Protein AF-A0A7V4KFR7-F1 (afdb_monomer_lite)

Foldseek 3Di:
DVVVVVVVVVVVVVVVVCVVCVVVLVVVQVVQAFPVQVVDPPRDSDHPSPPPDDDFDKDKDADDDDDPDDDDPVVVVVVVVDDDHGIDTDGPGTDDDDDDDDDPPPPDPDDDADDVVVVVVVVVVDDDDPVDDPPDPGPVVVVVSVCCQQPNPPDHCQQQQCVLVVVLVVLVVLLVVLVVCLVPVLVVWPDPVVSVVVNVLSVVSNVLSVVLNVVSVVSSDDDDRGDDPVRVVVNVVSVVVDDQQDPDDTPCRVVSRVD

Secondary structure (DSSP, 8-state):
-HHHHHHHHHHHHHHHHHHHHHHHHHHHHHHTS-HHHHT-SSPPS--GGG-S-----EEEEE-----SSS--HHHHHHHHT----SEEEEE-SS---SS-------S--PPPPPPHHHHHHHHHHS---TTS----SSHHHHHHHHHIIIIISSS-TTBHHHHHHHHHHHHHHHHHHHHHHHHHTGGG---HHHHHHHHHHHHHHHHHHHHHHHHHHGGG-SSSSB--HHHHHHHHHHHHT------S--TTHHHHHT-

Structure (mmCIF, N/CA/C/O backbone):
data_AF-A0A7V4KFR7-F1
#
_entry.id   AF-A0A7V4KFR7-F1
#
loop_
_atom_site.group_PDB
_atom_site.id
_atom_site.type_symbol
_atom_site.label_atom_id
_atom_site.label_alt_id
_atom_site.label_comp_id
_atom_site.label_asym_id
_atom_site.label_entity_id
_atom_site.label_seq_id
_atom_site.pdbx_PDB_ins_code
_atom_site.Cartn_x
_atom_site.Cartn_y
_atom_site.Cartn_z
_atom_site.occupancy
_atom_site.B_iso_or_equiv
_atom_site.auth_seq_id
_atom_site.auth_comp_id
_atom_site.auth_asym_id
_atom_site.auth_atom_id
_atom_site.pdbx_PDB_model_num
ATOM 1 N N . MET A 1 1 ? 36.125 -9.388 -90.830 1.00 61.41 1 MET A N 1
ATOM 2 C CA . MET A 1 1 ? 37.297 -9.411 -89.914 1.00 61.41 1 MET A CA 1
ATOM 3 C C . MET A 1 1 ? 37.530 -8.089 -89.175 1.00 61.41 1 MET A C 1
ATOM 5 O O . MET A 1 1 ? 37.744 -8.134 -87.973 1.00 61.41 1 MET A O 1
ATOM 9 N N . ARG A 1 2 ? 37.484 -6.916 -89.836 1.00 72.31 2 ARG A N 1
ATOM 10 C CA . ARG A 1 2 ? 37.726 -5.609 -89.182 1.00 72.31 2 ARG A CA 1
ATOM 11 C C . ARG A 1 2 ? 36.704 -5.256 -88.092 1.00 72.31 2 ARG A C 1
ATOM 13 O O . ARG A 1 2 ? 37.095 -4.834 -87.013 1.00 72.31 2 ARG A O 1
ATOM 20 N N . GLU A 1 3 ? 35.420 -5.482 -88.356 1.00 80.44 3 GLU A N 1
ATOM 21 C CA . GLU A 1 3 ? 34.347 -5.121 -87.416 1.00 80.44 3 GLU A CA 1
ATOM 22 C C . GLU A 1 3 ? 34.302 -6.046 -86.181 1.00 80.44 3 GLU A C 1
ATOM 24 O O . GLU A 1 3 ? 34.077 -5.575 -85.072 1.00 80.44 3 GLU A O 1
ATOM 29 N N . LEU A 1 4 ? 34.663 -7.329 -86.328 1.00 86.06 4 LEU A N 1
ATOM 30 C CA . LEU A 1 4 ? 34.804 -8.262 -85.199 1.00 86.06 4 LEU A CA 1
ATOM 31 C C . LEU A 1 4 ? 35.964 -7.871 -84.267 1.00 86.06 4 LEU A C 1
ATOM 33 O O . LEU A 1 4 ? 35.822 -7.915 -83.050 1.00 86.06 4 LEU A O 1
ATOM 37 N N . LYS A 1 5 ? 37.099 -7.429 -84.830 1.00 84.69 5 LYS A N 1
ATOM 38 C CA . LYS A 1 5 ? 38.240 -6.932 -84.041 1.00 84.69 5 LYS A CA 1
ATOM 39 C C . LYS A 1 5 ? 37.872 -5.684 -83.241 1.00 84.69 5 LYS A C 1
ATOM 41 O O . LYS A 1 5 ? 38.227 -5.595 -82.073 1.00 84.69 5 LYS A O 1
ATOM 46 N N . LYS A 1 6 ? 37.131 -4.749 -83.843 1.00 87.81 6 LYS A N 1
ATOM 47 C CA . LYS A 1 6 ? 36.634 -3.562 -83.133 1.00 87.81 6 LYS A CA 1
ATOM 48 C C . LYS A 1 6 ? 35.702 -3.937 -81.987 1.00 87.81 6 LYS A C 1
ATOM 50 O O . LYS A 1 6 ? 35.867 -3.399 -80.904 1.00 87.81 6 LYS A O 1
ATOM 55 N N . LEU A 1 7 ? 34.775 -4.876 -82.197 1.00 92.19 7 LEU A N 1
ATOM 56 C CA . LEU A 1 7 ? 33.863 -5.342 -81.147 1.00 92.19 7 LEU A CA 1
ATOM 57 C C . LEU A 1 7 ? 34.637 -5.905 -79.949 1.00 92.19 7 LEU A C 1
ATOM 59 O O . LEU A 1 7 ? 34.382 -5.503 -78.819 1.00 92.19 7 LEU A O 1
ATOM 63 N N . VAL A 1 8 ? 35.630 -6.764 -80.198 1.00 92.19 8 VAL A N 1
ATOM 64 C CA . VAL A 1 8 ? 36.489 -7.317 -79.138 1.00 92.19 8 VAL A CA 1
ATOM 65 C C . VAL A 1 8 ? 37.262 -6.214 -78.408 1.00 92.19 8 VAL A C 1
ATOM 67 O O . VAL A 1 8 ? 37.318 -6.226 -77.181 1.00 92.19 8 VAL A O 1
ATOM 70 N N . ILE A 1 9 ? 37.808 -5.234 -79.138 1.00 93.50 9 ILE A N 1
ATOM 71 C CA . ILE A 1 9 ? 38.508 -4.085 -78.543 1.00 93.50 9 ILE A CA 1
ATOM 72 C C . ILE A 1 9 ? 37.558 -3.264 -77.664 1.00 93.50 9 ILE A C 1
ATOM 74 O O . ILE A 1 9 ? 37.911 -2.955 -76.531 1.00 93.50 9 ILE A O 1
ATOM 78 N N . TYR A 1 10 ? 36.350 -2.948 -78.138 1.00 94.31 10 TYR A N 1
ATOM 79 C CA . TYR A 1 10 ? 35.362 -2.208 -77.351 1.00 94.31 10 TYR A CA 1
ATOM 80 C C . TYR A 1 10 ? 34.905 -2.985 -76.115 1.00 94.31 10 TYR A C 1
ATOM 82 O O . TYR A 1 10 ? 34.775 -2.387 -75.053 1.00 94.31 10 TYR A O 1
ATOM 90 N N . LEU A 1 11 ? 34.721 -4.304 -76.209 1.00 95.19 11 LEU A N 1
ATOM 91 C CA . LEU A 1 11 ? 34.364 -5.139 -75.060 1.00 95.19 11 LEU A CA 1
ATOM 92 C C . LEU A 1 11 ? 35.468 -5.124 -73.992 1.00 95.19 11 LEU A C 1
ATOM 94 O O . LEU A 1 11 ? 35.184 -4.940 -72.811 1.00 95.19 11 LEU A O 1
ATOM 98 N N . LEU A 1 12 ? 36.731 -5.248 -74.412 1.00 94.50 12 LEU A N 1
ATOM 99 C CA . LEU A 1 12 ? 37.889 -5.169 -73.518 1.00 94.50 12 LEU A CA 1
ATOM 100 C C . LEU A 1 12 ? 37.996 -3.775 -72.884 1.00 94.50 12 LEU A C 1
ATOM 102 O O . LEU A 1 12 ? 38.248 -3.659 -71.688 1.00 94.50 12 LEU A O 1
ATOM 106 N N . LEU A 1 13 ? 37.719 -2.721 -73.656 1.00 94.81 13 LEU A N 1
ATOM 107 C CA . LEU A 1 13 ? 37.710 -1.340 -73.174 1.00 94.81 13 LEU A CA 1
ATOM 108 C C . LEU A 1 13 ? 36.601 -1.094 -72.138 1.00 94.81 13 LEU A C 1
ATOM 110 O O . LEU A 1 13 ? 36.849 -0.449 -71.123 1.00 94.81 13 LEU A O 1
ATOM 114 N N . VAL A 1 14 ? 35.401 -1.643 -72.355 1.00 95.69 14 VAL A N 1
ATOM 115 C CA . VAL A 1 14 ? 34.284 -1.574 -71.398 1.00 95.69 14 VAL A CA 1
ATOM 116 C C . VAL A 1 14 ? 34.630 -2.321 -70.115 1.00 95.69 14 VAL A C 1
ATOM 118 O O . VAL A 1 14 ? 34.456 -1.770 -69.034 1.00 95.69 14 VAL A O 1
ATOM 121 N N . ILE A 1 15 ? 35.179 -3.536 -70.208 1.00 96.19 15 ILE A N 1
ATOM 122 C CA . ILE A 1 15 ? 35.601 -4.306 -69.028 1.00 96.19 15 ILE A CA 1
ATOM 123 C C . ILE A 1 15 ? 36.693 -3.552 -68.262 1.00 96.19 15 ILE A C 1
ATOM 125 O O . ILE A 1 15 ? 36.582 -3.387 -67.050 1.00 96.19 15 ILE A O 1
ATOM 129 N N . GLY A 1 16 ? 37.711 -3.039 -68.959 1.00 95.31 16 GLY A N 1
ATOM 130 C CA . GLY A 1 16 ? 38.774 -2.239 -68.350 1.00 95.31 16 GLY A CA 1
ATOM 131 C C . GLY A 1 16 ? 38.234 -0.987 -67.659 1.00 95.31 16 GLY A C 1
ATOM 132 O O . GLY A 1 16 ? 38.627 -0.684 -66.535 1.00 95.31 16 GLY A O 1
ATOM 133 N N . SER A 1 17 ? 37.270 -0.307 -68.281 1.00 95.38 17 SER A N 1
ATOM 134 C CA . SER A 1 17 ? 36.593 0.851 -67.694 1.00 95.38 17 SER A CA 1
ATOM 135 C C . SER A 1 17 ? 35.790 0.482 -66.444 1.00 95.38 17 SER A C 1
ATOM 137 O O . SER A 1 17 ? 35.928 1.149 -65.421 1.00 95.38 17 SER A O 1
ATOM 139 N N . VAL A 1 18 ? 35.016 -0.609 -66.473 1.00 95.06 18 VAL A N 1
ATOM 140 C CA . VAL A 1 18 ? 34.259 -1.097 -65.306 1.00 95.06 18 VAL A CA 1
ATOM 141 C C . VAL A 1 18 ? 35.201 -1.449 -64.155 1.00 95.06 18 VAL A C 1
ATOM 143 O O . VAL A 1 18 ? 34.949 -1.049 -63.021 1.00 95.06 18 VAL A O 1
ATOM 146 N N . VAL A 1 19 ? 36.312 -2.134 -64.437 1.00 95.12 19 VAL A N 1
ATOM 147 C CA . VAL A 1 19 ? 37.327 -2.482 -63.430 1.00 95.12 19 VAL A CA 1
ATOM 148 C C . VAL A 1 19 ? 37.977 -1.230 -62.838 1.00 95.12 19 VAL A C 1
ATOM 150 O O . VAL A 1 19 ? 38.206 -1.186 -61.633 1.00 95.12 19 VAL A O 1
ATOM 153 N N . MET A 1 20 ? 38.224 -0.193 -63.644 1.00 94.88 20 MET A N 1
ATOM 154 C CA . MET A 1 20 ? 38.763 1.077 -63.148 1.00 94.88 20 MET A CA 1
ATOM 155 C C . MET A 1 20 ? 37.750 1.898 -62.340 1.00 94.88 20 MET A C 1
ATOM 157 O O . MET A 1 20 ? 38.149 2.584 -61.403 1.00 94.88 20 MET A O 1
ATOM 161 N N . ILE A 1 21 ? 36.453 1.832 -62.663 1.00 96.00 21 ILE A N 1
ATOM 162 C CA . ILE A 1 21 ? 35.391 2.566 -61.949 1.00 96.00 21 ILE A CA 1
ATOM 163 C C . ILE A 1 21 ? 34.968 1.846 -60.661 1.00 96.00 21 ILE A C 1
ATOM 165 O O . ILE A 1 21 ? 34.570 2.500 -59.696 1.00 96.00 21 ILE A O 1
ATOM 169 N N . ALA A 1 22 ? 35.070 0.515 -60.612 1.00 91.88 22 ALA A N 1
ATOM 170 C CA . ALA A 1 22 ? 34.607 -0.289 -59.482 1.00 91.88 22 ALA A CA 1
ATOM 171 C C . ALA A 1 22 ? 35.158 0.165 -58.109 1.00 91.88 22 ALA A C 1
ATOM 173 O O . ALA A 1 22 ? 34.355 0.264 -57.181 1.00 91.88 22 ALA A O 1
ATOM 174 N N . PRO A 1 23 ? 36.450 0.525 -57.942 1.00 91.81 23 PRO A N 1
ATOM 175 C CA . PRO A 1 23 ? 36.964 1.075 -56.685 1.00 91.81 23 PRO A CA 1
ATOM 176 C C . PRO A 1 23 ? 36.291 2.389 -56.268 1.00 91.81 23 PRO A C 1
ATOM 178 O O . PRO A 1 23 ? 35.989 2.575 -55.092 1.00 91.81 23 PRO A O 1
ATOM 181 N N . PHE A 1 24 ? 35.994 3.283 -57.216 1.00 94.06 24 PHE A N 1
ATOM 182 C CA . PHE A 1 24 ? 35.307 4.546 -56.925 1.00 94.06 24 PHE A CA 1
ATOM 183 C C . PHE A 1 24 ? 33.847 4.314 -56.540 1.00 94.06 24 PHE A C 1
ATOM 185 O O . PHE A 1 24 ? 33.369 4.876 -55.556 1.00 94.06 24 PHE A O 1
ATOM 192 N N . ALA A 1 25 ? 33.151 3.437 -57.270 1.00 91.12 25 ALA A N 1
ATOM 193 C CA . ALA A 1 25 ? 31.792 3.031 -56.924 1.00 91.12 25 ALA A CA 1
ATOM 194 C C . ALA A 1 25 ? 31.746 2.383 -55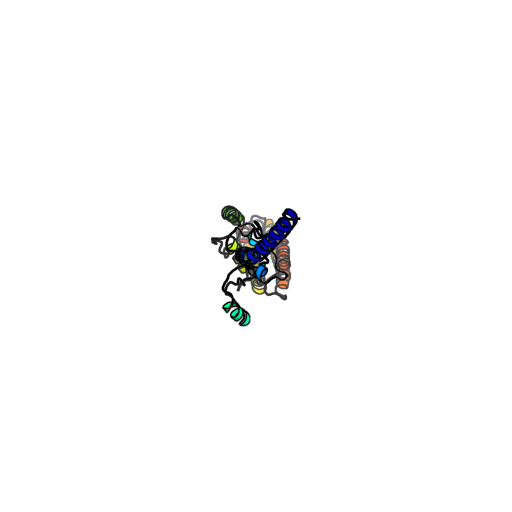.530 1.00 91.12 25 ALA A C 1
ATOM 196 O O . ALA A 1 25 ? 30.847 2.668 -54.740 1.00 91.12 25 ALA A O 1
ATOM 197 N N . TRP A 1 26 ? 32.755 1.574 -55.194 1.00 90.38 26 TRP A N 1
ATOM 198 C CA . TRP A 1 26 ? 32.905 0.995 -53.865 1.00 90.38 26 TRP A CA 1
ATOM 199 C C . TRP A 1 26 ? 33.088 2.068 -52.790 1.00 90.38 26 TRP A C 1
ATOM 201 O O . TRP A 1 26 ? 32.378 2.026 -51.790 1.00 90.38 26 TRP A O 1
ATOM 211 N N . MET A 1 27 ? 33.959 3.063 -53.007 1.00 91.56 27 MET A N 1
ATOM 212 C CA . MET A 1 27 ? 34.168 4.165 -52.057 1.00 91.56 27 MET A CA 1
ATOM 213 C C . MET A 1 27 ? 32.873 4.928 -51.763 1.00 91.56 27 MET A C 1
ATOM 215 O O . MET A 1 27 ? 32.546 5.150 -50.595 1.00 91.56 27 MET A O 1
ATOM 219 N N . VAL A 1 28 ? 32.104 5.261 -52.806 1.00 90.75 28 VAL A N 1
ATOM 220 C CA . VAL A 1 28 ? 30.804 5.935 -52.661 1.00 90.75 28 VAL A CA 1
ATOM 221 C C . VAL A 1 28 ? 29.828 5.073 -51.867 1.00 90.75 28 VAL A C 1
ATOM 223 O O . VAL A 1 28 ? 29.169 5.568 -50.965 1.00 90.75 28 VAL A O 1
ATOM 226 N N . VAL A 1 29 ? 29.748 3.772 -52.146 1.00 88.88 29 VAL A N 1
ATOM 227 C CA . VAL A 1 29 ? 28.855 2.877 -51.398 1.00 88.88 29 VAL A CA 1
ATOM 228 C C . VAL A 1 29 ? 29.314 2.716 -49.943 1.00 88.88 29 VAL A C 1
ATOM 230 O O . VAL A 1 29 ? 28.481 2.680 -49.041 1.00 88.88 29 VAL A O 1
ATOM 233 N N . THR A 1 30 ? 30.624 2.653 -49.680 1.00 88.81 30 THR A N 1
ATOM 234 C CA . THR A 1 30 ? 31.166 2.496 -48.321 1.00 88.81 30 THR A CA 1
ATOM 235 C C . THR A 1 30 ? 31.007 3.723 -47.436 1.00 88.81 30 THR A C 1
ATOM 237 O O . THR A 1 30 ? 30.890 3.549 -46.228 1.00 88.81 30 THR A O 1
ATOM 240 N N . SER A 1 31 ? 30.944 4.938 -47.989 1.00 89.25 31 SER A N 1
ATOM 241 C CA . SER A 1 31 ? 30.734 6.147 -47.177 1.00 89.25 31 SER A CA 1
ATOM 242 C C . SER A 1 31 ? 29.342 6.203 -46.540 1.00 89.25 31 SER A C 1
ATOM 244 O O . SER A 1 31 ? 29.164 6.854 -45.514 1.00 89.25 31 SER A O 1
ATOM 246 N N . PHE A 1 32 ? 28.369 5.487 -47.115 1.00 87.56 32 PHE A N 1
ATOM 247 C CA . PHE A 1 32 ? 27.016 5.346 -46.575 1.00 87.56 32 PHE A CA 1
ATOM 248 C C . PHE A 1 32 ? 26.811 4.056 -45.768 1.00 87.56 32 PHE A C 1
ATOM 250 O O . PHE A 1 32 ? 25.694 3.798 -45.315 1.00 87.56 32 PHE A O 1
ATOM 257 N N . LYS A 1 33 ? 27.830 3.206 -45.604 1.00 88.56 33 LYS A N 1
ATOM 258 C CA . LYS A 1 33 ? 27.713 1.983 -44.796 1.00 88.56 33 LYS A CA 1
ATOM 259 C C . LYS A 1 33 ? 27.825 2.285 -43.313 1.00 88.56 33 LYS A C 1
ATOM 261 O O . LYS A 1 33 ? 28.562 3.176 -42.897 1.00 88.56 33 LYS A O 1
ATOM 266 N N . LEU A 1 34 ? 27.121 1.492 -42.516 1.00 87.31 34 LEU A N 1
ATOM 267 C CA . LEU A 1 34 ? 27.255 1.546 -41.064 1.00 87.31 34 LEU A CA 1
ATOM 268 C C . LEU A 1 34 ? 28.577 0.891 -40.616 1.00 87.31 34 LEU A C 1
ATOM 270 O O . LEU A 1 34 ? 29.097 0.026 -41.330 1.00 87.31 34 LEU A O 1
ATOM 274 N N . PRO A 1 35 ? 29.127 1.246 -39.438 1.00 86.62 35 PRO A N 1
ATOM 275 C CA . PRO A 1 35 ? 30.379 0.669 -38.944 1.00 86.62 35 PRO A CA 1
ATOM 276 C C . PRO A 1 35 ? 30.383 -0.867 -38.917 1.00 86.62 35 PRO A C 1
ATOM 278 O O . PRO A 1 35 ? 31.364 -1.484 -39.339 1.00 86.62 35 PRO A O 1
ATOM 281 N N . SER A 1 36 ? 29.282 -1.502 -38.491 1.00 83.94 36 SER A N 1
ATOM 282 C CA . SER A 1 36 ? 29.172 -2.967 -38.497 1.00 83.94 36 SER A CA 1
ATOM 283 C C . SER A 1 36 ? 29.188 -3.573 -39.907 1.00 83.94 36 SER A C 1
ATOM 285 O O . SER A 1 36 ? 29.697 -4.677 -40.100 1.00 83.94 36 SER A O 1
ATOM 287 N N . GLU A 1 37 ? 28.682 -2.856 -40.915 1.00 87.19 37 GLU A N 1
ATOM 288 C CA . GLU A 1 37 ? 28.628 -3.325 -42.302 1.00 87.19 37 GLU A CA 1
ATOM 289 C C . GLU A 1 37 ? 29.992 -3.265 -42.982 1.00 87.19 37 GLU A C 1
ATOM 291 O O . GLU A 1 37 ? 30.328 -4.162 -43.758 1.00 87.19 37 GLU A O 1
ATOM 296 N N . VAL A 1 38 ? 30.791 -2.237 -42.677 1.00 86.12 38 VAL A N 1
ATOM 297 C CA . VAL A 1 38 ? 32.169 -2.109 -43.179 1.00 86.12 38 VAL A CA 1
ATOM 298 C C . VAL A 1 38 ? 33.047 -3.243 -42.647 1.00 86.12 38 VAL A C 1
ATOM 300 O O . VAL A 1 38 ? 33.862 -3.782 -43.390 1.00 86.12 38 VAL A O 1
ATOM 303 N N . ASN A 1 39 ? 32.824 -3.655 -41.398 1.00 85.94 39 ASN A N 1
ATOM 304 C CA . ASN A 1 39 ? 33.552 -4.750 -40.755 1.00 85.94 39 ASN A CA 1
ATOM 305 C C . ASN A 1 39 ? 33.017 -6.148 -41.116 1.00 85.94 39 ASN A C 1
ATOM 307 O O . ASN A 1 39 ? 33.569 -7.153 -40.666 1.00 85.94 39 ASN A O 1
ATOM 311 N N . SER A 1 40 ? 31.940 -6.240 -41.903 1.00 85.12 40 SER A N 1
ATOM 312 C CA . SER A 1 40 ? 31.332 -7.522 -42.266 1.00 85.12 40 SER A CA 1
ATOM 313 C C . SER A 1 40 ? 32.016 -8.163 -43.478 1.00 85.12 40 SER A C 1
ATOM 315 O O . SER A 1 40 ? 32.251 -7.517 -44.501 1.00 85.12 40 SER A O 1
ATOM 317 N N . TRP A 1 41 ? 32.305 -9.462 -43.375 1.00 83.94 41 TRP A N 1
ATOM 318 C CA . TRP A 1 41 ? 32.821 -10.276 -44.475 1.00 83.94 41 TRP A CA 1
ATOM 319 C C . TRP A 1 41 ? 31.798 -11.357 -44.855 1.00 83.94 41 TRP A C 1
ATOM 321 O O . TRP A 1 41 ? 31.267 -12.016 -43.957 1.00 83.94 41 TRP A O 1
ATOM 331 N N . PRO A 1 42 ? 31.506 -11.582 -46.150 1.00 86.94 42 PRO A N 1
ATOM 332 C CA . PRO A 1 42 ? 32.089 -10.943 -47.336 1.00 86.94 42 PRO A CA 1
ATOM 333 C C . PRO A 1 42 ? 31.576 -9.510 -47.594 1.00 86.94 42 PRO A C 1
ATOM 335 O O . PRO A 1 42 ? 30.494 -9.155 -47.116 1.00 86.94 42 PRO A O 1
ATOM 338 N N . PRO A 1 43 ? 32.303 -8.694 -48.387 1.00 82.88 43 PRO A N 1
ATOM 339 C CA . PRO A 1 43 ? 31.912 -7.320 -48.679 1.00 82.88 43 PRO A CA 1
ATOM 340 C C . PRO A 1 43 ? 30.600 -7.272 -49.471 1.00 82.88 43 PRO A C 1
ATOM 342 O O . PRO A 1 43 ? 30.480 -7.859 -50.546 1.00 82.88 43 PRO A O 1
ATOM 345 N N . LYS A 1 44 ? 29.608 -6.543 -48.956 1.00 86.38 44 LYS A N 1
ATOM 346 C CA . LYS A 1 44 ? 28.295 -6.380 -49.604 1.00 86.38 44 LYS A CA 1
ATOM 347 C C . LYS A 1 44 ? 28.213 -5.053 -50.354 1.00 86.38 44 LYS A C 1
ATOM 349 O O . LYS A 1 44 ? 28.681 -4.039 -49.850 1.00 86.38 44 LYS A O 1
ATOM 354 N N . TRP A 1 45 ? 27.591 -5.034 -51.531 1.00 85.12 45 TRP A N 1
ATOM 355 C CA . TRP A 1 45 ? 27.334 -3.803 -52.304 1.00 85.12 45 TRP A CA 1
ATOM 356 C C . TRP A 1 45 ? 26.060 -3.057 -51.864 1.00 85.12 45 TRP A C 1
ATOM 358 O O . TRP A 1 45 ? 25.750 -1.992 -52.383 1.00 85.12 45 TRP A O 1
ATOM 368 N N . THR A 1 46 ? 25.329 -3.598 -50.891 1.00 84.94 46 THR A N 1
ATOM 369 C CA . THR A 1 46 ? 24.109 -3.020 -50.311 1.00 84.94 46 THR A CA 1
ATOM 370 C C . THR A 1 46 ? 24.394 -2.402 -48.937 1.00 84.94 46 THR A C 1
ATOM 372 O O . THR A 1 46 ? 25.293 -2.876 -48.242 1.00 84.94 46 THR A O 1
ATOM 375 N N . THR A 1 47 ? 23.604 -1.408 -48.517 1.00 85.38 47 THR A N 1
ATOM 376 C CA . THR A 1 47 ? 23.680 -0.766 -47.185 1.00 85.38 47 THR A CA 1
ATOM 377 C C . THR A 1 47 ? 22.302 -0.712 -46.525 1.00 85.38 47 THR A C 1
ATOM 379 O O . THR A 1 47 ? 21.294 -0.477 -47.196 1.00 85.38 47 THR A O 1
ATOM 382 N N . ARG A 1 48 ? 22.250 -0.916 -45.206 1.00 81.69 48 ARG A N 1
ATOM 383 C CA . ARG A 1 48 ? 21.045 -0.749 -44.378 1.00 81.69 48 ARG A CA 1
ATOM 384 C C . ARG A 1 48 ? 20.723 0.716 -44.097 1.00 81.69 48 ARG A C 1
ATOM 386 O O . ARG A 1 48 ? 19.605 0.995 -43.680 1.00 81.69 48 ARG A O 1
ATOM 393 N N . SER A 1 49 ? 21.640 1.650 -44.350 1.00 81.75 49 SER A N 1
ATOM 394 C CA . SER A 1 49 ? 21.411 3.087 -44.120 1.00 81.75 49 SER A CA 1
ATOM 395 C C . SER A 1 49 ? 20.282 3.677 -44.968 1.00 81.75 49 SER A C 1
ATOM 397 O O . SER A 1 49 ? 19.734 4.713 -44.608 1.00 81.75 49 SER A O 1
ATOM 399 N N . PHE A 1 50 ? 19.917 3.029 -46.081 1.00 82.06 50 PHE A N 1
ATOM 400 C CA . PHE A 1 50 ? 18.786 3.442 -46.921 1.00 82.06 50 PHE A CA 1
ATOM 401 C C . PHE A 1 50 ? 17.438 2.842 -46.490 1.00 82.06 50 PHE A C 1
ATOM 403 O O . PHE A 1 50 ? 16.417 3.143 -47.105 1.00 82.06 50 PHE A O 1
ATOM 410 N N . ALA A 1 51 ? 17.401 1.986 -45.464 1.00 80.88 51 ALA A N 1
ATOM 411 C CA . ALA A 1 51 ? 16.147 1.432 -44.968 1.00 80.88 51 ALA A CA 1
ATOM 412 C C . ALA A 1 51 ? 15.326 2.510 -44.236 1.00 80.88 51 ALA A C 1
ATOM 414 O O . ALA A 1 51 ? 15.858 3.237 -43.401 1.00 80.88 51 ALA A O 1
ATOM 415 N N . LEU A 1 52 ? 14.019 2.583 -44.519 1.00 82.06 52 LEU A N 1
ATOM 416 C CA . LEU A 1 52 ? 13.101 3.517 -43.846 1.00 82.06 52 LEU A CA 1
ATOM 417 C C . LEU A 1 52 ? 12.898 3.173 -42.364 1.00 82.06 52 LEU A C 1
ATOM 419 O O . LEU A 1 52 ? 12.778 4.070 -41.539 1.00 82.06 52 LEU A O 1
ATOM 423 N N . ASN A 1 53 ? 12.874 1.878 -42.041 1.00 82.75 53 ASN A N 1
ATOM 424 C CA . ASN A 1 53 ? 12.696 1.352 -40.691 1.00 82.75 53 ASN A CA 1
ATOM 425 C C . ASN A 1 53 ? 13.728 0.249 -40.438 1.00 82.75 53 ASN A C 1
ATOM 427 O O . ASN A 1 53 ? 14.047 -0.524 -41.346 1.00 82.75 53 ASN A O 1
ATOM 431 N N . ARG A 1 54 ? 14.232 0.157 -39.205 1.00 82.81 54 ARG A N 1
ATOM 432 C CA . ARG A 1 54 ? 15.190 -0.871 -38.788 1.00 82.81 54 ARG A CA 1
ATOM 433 C C . ARG A 1 54 ? 14.972 -1.237 -37.327 1.00 82.81 54 ARG A C 1
ATOM 435 O O . ARG A 1 54 ? 14.912 -0.352 -36.477 1.00 82.81 54 ARG A O 1
ATOM 442 N N . ASP A 1 55 ? 14.966 -2.533 -37.047 1.00 83.44 55 ASP A N 1
ATOM 443 C CA . ASP A 1 55 ? 15.000 -3.034 -35.680 1.00 83.44 55 ASP A CA 1
ATOM 444 C C . ASP A 1 55 ? 16.418 -2.929 -35.128 1.00 83.44 55 ASP A C 1
ATOM 446 O O . ASP A 1 55 ? 17.382 -3.384 -35.746 1.00 83.44 55 ASP A O 1
ATOM 450 N N . VAL A 1 56 ? 16.538 -2.296 -33.967 1.00 82.88 56 VAL A N 1
ATOM 451 C CA . VAL A 1 56 ? 17.813 -2.050 -33.298 1.00 82.88 56 VAL A CA 1
ATOM 452 C C . VAL A 1 56 ? 17.924 -2.974 -32.099 1.00 82.88 56 VAL A C 1
ATOM 454 O O . VAL A 1 56 ? 16.989 -3.089 -31.301 1.00 82.88 56 VAL A O 1
ATOM 457 N N . LYS A 1 57 ? 19.083 -3.616 -31.935 1.00 82.44 57 LYS A N 1
ATOM 458 C CA . LYS A 1 57 ? 19.335 -4.435 -30.751 1.00 82.44 57 LYS A CA 1
ATOM 459 C C . LYS A 1 57 ? 19.531 -3.546 -29.525 1.00 82.44 57 LYS A C 1
ATOM 461 O O . LYS A 1 57 ? 20.575 -2.927 -29.327 1.00 82.44 57 LYS A O 1
ATOM 466 N N . VAL A 1 58 ? 18.525 -3.525 -28.661 1.00 77.31 58 VAL A N 1
ATOM 467 C CA . VAL A 1 58 ? 18.563 -2.797 -27.391 1.00 77.31 58 VAL A CA 1
ATOM 468 C C . VAL A 1 58 ? 18.707 -3.784 -26.243 1.00 77.31 58 VAL A C 1
ATOM 470 O O . VAL A 1 58 ? 17.973 -4.768 -26.153 1.00 77.31 58 VAL A O 1
ATOM 473 N N . VAL A 1 59 ? 19.657 -3.515 -25.353 1.00 78.62 59 VAL A N 1
ATOM 474 C CA . VAL A 1 59 ? 19.815 -4.230 -24.089 1.00 78.62 59 VAL A CA 1
ATOM 475 C C . VAL A 1 59 ? 19.243 -3.338 -22.988 1.00 78.62 59 VAL A C 1
ATOM 477 O O . VAL A 1 59 ? 19.836 -2.299 -22.678 1.00 78.62 59 VAL A O 1
ATOM 480 N N . PRO A 1 60 ? 18.089 -3.697 -22.396 1.00 69.06 60 PRO A N 1
ATOM 481 C CA . PRO A 1 60 ? 17.582 -2.967 -21.251 1.00 69.06 60 PRO A CA 1
ATOM 482 C C . PRO A 1 60 ? 18.530 -3.197 -20.078 1.00 69.06 60 PRO A C 1
ATOM 484 O O . PRO A 1 60 ? 18.852 -4.327 -19.715 1.00 69.06 60 PRO A O 1
ATOM 487 N N . SER A 1 61 ? 18.980 -2.109 -19.475 1.00 64.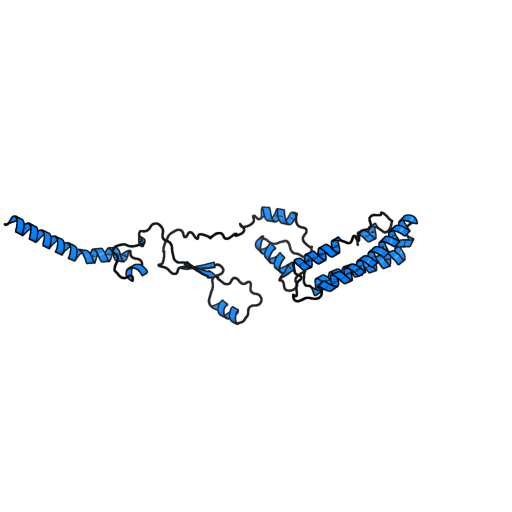56 61 SER A N 1
ATOM 488 C CA . SER A 1 61 ? 19.633 -2.129 -18.178 1.00 64.56 61 SER A CA 1
ATOM 489 C C . SER A 1 61 ? 18.738 -1.372 -17.212 1.00 64.56 61 SER A C 1
ATOM 491 O O . SER A 1 61 ? 18.352 -0.232 -17.469 1.00 64.56 61 SER A O 1
ATOM 493 N N . THR A 1 62 ? 18.355 -2.006 -16.107 1.00 54.31 62 THR A N 1
ATOM 494 C CA . THR A 1 62 ? 17.648 -1.264 -15.066 1.00 54.31 62 THR A CA 1
ATOM 495 C C . THR A 1 62 ? 18.636 -0.264 -14.469 1.00 54.31 62 THR A C 1
ATOM 497 O O . THR A 1 62 ? 19.741 -0.635 -14.064 1.00 54.31 62 THR A O 1
ATOM 500 N N . GLY A 1 63 ? 18.296 1.024 -14.492 1.00 53.94 63 GLY A N 1
ATOM 501 C CA . GLY A 1 63 ? 18.847 1.943 -13.510 1.00 53.94 63 GLY A CA 1
ATOM 502 C C . GLY A 1 63 ? 18.258 1.561 -12.160 1.00 53.94 63 GLY A C 1
ATOM 503 O O . GLY A 1 63 ? 17.081 1.204 -12.070 1.00 53.94 63 GLY A O 1
ATOM 504 N N . THR A 1 64 ? 19.077 1.567 -11.119 1.00 43.31 64 THR A N 1
ATOM 505 C CA . THR A 1 64 ? 18.584 1.390 -9.758 1.00 43.31 64 THR A CA 1
ATOM 506 C C . THR A 1 64 ? 17.884 2.688 -9.371 1.00 43.31 64 THR A C 1
ATOM 508 O O . THR A 1 64 ? 18.521 3.733 -9.260 1.00 43.31 64 THR A O 1
ATOM 511 N N . VAL A 1 65 ? 16.561 2.649 -9.235 1.00 46.78 65 VAL A N 1
ATOM 512 C CA . VAL A 1 65 ? 15.819 3.707 -8.549 1.00 46.78 65 VAL A CA 1
ATOM 513 C C . VAL A 1 65 ? 15.846 3.329 -7.081 1.00 46.78 65 VAL A C 1
ATOM 515 O O . VAL A 1 65 ? 15.216 2.347 -6.708 1.00 46.78 65 VAL A O 1
ATOM 518 N N . THR A 1 66 ? 16.567 4.076 -6.250 1.00 48.62 66 THR A N 1
ATOM 519 C CA . THR A 1 66 ? 16.337 4.002 -4.805 1.00 48.62 66 THR A CA 1
ATOM 520 C C . THR A 1 66 ? 16.356 5.389 -4.200 1.00 48.62 66 THR A C 1
ATOM 522 O O . THR A 1 66 ? 17.369 6.093 -4.216 1.00 48.62 66 THR A O 1
ATOM 525 N N . THR A 1 67 ? 15.204 5.734 -3.635 1.00 47.53 67 THR A N 1
ATOM 526 C CA . THR A 1 67 ? 15.058 6.630 -2.497 1.00 47.53 67 THR A CA 1
ATOM 527 C C . THR A 1 67 ? 16.092 6.259 -1.428 1.00 47.53 67 THR A C 1
ATOM 529 O O . THR A 1 67 ? 16.337 5.094 -1.118 1.00 47.53 67 THR A O 1
ATOM 532 N N . VAL A 1 68 ? 16.788 7.275 -0.928 1.00 47.41 68 VAL A N 1
ATOM 533 C CA . VAL A 1 68 ? 17.999 7.136 -0.115 1.00 47.41 68 VAL A CA 1
ATOM 534 C C . VAL A 1 68 ? 17.625 6.772 1.322 1.00 47.41 68 VAL A C 1
ATOM 536 O O . VAL A 1 68 ? 17.660 7.637 2.189 1.00 47.41 68 VAL A O 1
ATOM 539 N N . LYS A 1 69 ? 17.245 5.523 1.610 1.00 46.72 69 LYS A N 1
ATOM 540 C CA . LYS A 1 69 ? 17.201 5.022 2.997 1.00 46.72 69 LYS A CA 1
ATOM 541 C C . LYS A 1 69 ? 17.617 3.549 3.065 1.00 46.72 69 LYS A C 1
ATOM 543 O O . LYS A 1 69 ? 16.910 2.687 2.566 1.00 46.72 69 LYS A O 1
ATOM 548 N N . GLY A 1 70 ? 18.756 3.281 3.717 1.00 56.72 70 GLY A N 1
ATOM 549 C CA . GLY A 1 70 ? 19.150 1.933 4.162 1.00 56.72 70 GLY A CA 1
ATOM 550 C C . GLY A 1 70 ? 20.066 1.103 3.250 1.00 56.72 70 GLY A C 1
ATOM 551 O O . GLY A 1 70 ? 19.984 -0.117 3.298 1.00 56.72 70 GLY A O 1
ATOM 552 N N . LEU A 1 71 ? 20.937 1.704 2.432 1.00 59.66 71 LEU A N 1
ATOM 553 C CA . LEU A 1 71 ? 21.785 0.939 1.501 1.00 59.66 71 LEU A CA 1
ATOM 554 C C . LEU A 1 71 ? 23.048 0.355 2.152 1.00 59.66 71 LEU A C 1
ATOM 556 O O . LEU A 1 71 ? 23.719 1.000 2.960 1.00 59.66 71 LEU A O 1
ATOM 560 N N . SER A 1 72 ? 23.411 -0.852 1.719 1.00 63.91 72 SER A N 1
ATOM 561 C CA . SER A 1 72 ? 24.668 -1.520 2.067 1.00 63.91 72 SER A CA 1
ATOM 562 C C . SER A 1 72 ? 25.879 -0.901 1.347 1.00 63.91 72 SER A C 1
ATOM 564 O O . SER A 1 72 ? 25.754 -0.271 0.297 1.00 63.91 72 SER A O 1
ATOM 566 N N . LEU A 1 73 ? 27.099 -1.130 1.855 1.00 64.31 73 LEU A N 1
ATOM 567 C CA . LEU A 1 73 ? 28.341 -0.589 1.269 1.00 64.31 73 LEU A CA 1
ATOM 568 C C . LEU A 1 73 ? 28.572 -1.050 -0.188 1.00 64.31 73 LEU A C 1
ATOM 570 O O . LEU A 1 73 ? 29.147 -0.331 -1.003 1.00 64.31 73 LEU A O 1
ATOM 574 N N . ARG A 1 74 ? 28.087 -2.249 -0.532 1.00 56.00 74 ARG A N 1
ATOM 575 C CA . ARG A 1 74 ? 28.151 -2.812 -1.888 1.00 56.00 74 ARG A CA 1
ATOM 576 C C . ARG A 1 74 ? 27.181 -2.109 -2.839 1.00 56.00 74 ARG A C 1
ATOM 578 O O . ARG A 1 74 ? 27.543 -1.848 -3.986 1.00 56.00 74 ARG A O 1
ATOM 585 N N . GLU A 1 75 ? 25.992 -1.750 -2.358 1.00 57.56 75 GLU A N 1
ATOM 586 C CA . GLU A 1 75 ? 25.047 -0.920 -3.109 1.00 57.56 75 GLU A CA 1
ATOM 587 C C . GLU A 1 75 ? 25.573 0.509 -3.263 1.00 57.56 75 GLU A C 1
ATOM 589 O O . GLU A 1 75 ? 25.525 1.046 -4.369 1.00 57.56 75 GLU A O 1
ATOM 594 N N . ALA A 1 76 ? 26.190 1.074 -2.219 1.00 62.12 76 ALA A N 1
ATOM 595 C CA . ALA A 1 76 ? 26.828 2.391 -2.259 1.00 62.12 76 ALA A CA 1
ATOM 596 C C . ALA A 1 76 ? 27.972 2.472 -3.294 1.00 62.12 76 ALA A C 1
ATOM 598 O O . ALA A 1 76 ? 28.115 3.473 -3.993 1.00 62.12 76 ALA A O 1
ATOM 599 N N . LEU A 1 77 ? 28.758 1.403 -3.461 1.00 63.69 77 LEU A N 1
ATOM 600 C CA . LEU A 1 77 ? 29.799 1.344 -4.496 1.00 63.69 77 LEU A CA 1
ATOM 601 C C . LEU A 1 77 ? 29.221 1.194 -5.911 1.00 63.69 77 LEU A C 1
ATOM 603 O O . LEU A 1 77 ? 29.747 1.785 -6.853 1.00 63.69 77 LEU A O 1
ATOM 607 N N . SER A 1 78 ? 28.112 0.465 -6.073 1.00 56.53 78 SER A N 1
ATOM 608 C CA . SER A 1 78 ? 27.395 0.407 -7.357 1.00 56.53 78 SER A CA 1
ATOM 609 C C . SER A 1 78 ? 26.719 1.741 -7.724 1.00 56.53 78 SER A C 1
ATOM 611 O O . SER A 1 78 ? 26.544 2.041 -8.905 1.00 56.53 78 SER A O 1
ATOM 613 N N . PHE A 1 79 ? 26.425 2.566 -6.713 1.00 55.72 79 PHE A N 1
ATOM 614 C CA . PHE A 1 79 ? 25.836 3.904 -6.809 1.00 55.72 79 PHE A CA 1
ATOM 615 C C . PHE A 1 79 ? 26.740 4.917 -7.521 1.00 55.72 79 PHE A C 1
ATOM 617 O O . PHE A 1 79 ? 26.265 5.731 -8.308 1.00 55.72 79 PHE A O 1
ATOM 624 N N . VAL A 1 80 ? 28.054 4.862 -7.283 1.00 60.28 80 VAL A N 1
ATOM 625 C CA . VAL A 1 80 ? 29.020 5.828 -7.847 1.00 60.28 80 VAL A CA 1
ATOM 626 C C . VAL A 1 80 ? 29.208 5.634 -9.361 1.00 60.28 80 VAL A C 1
ATOM 628 O O . VAL A 1 80 ? 29.597 6.564 -10.066 1.00 60.28 80 VAL A O 1
ATOM 631 N N . ALA A 1 81 ? 28.889 4.449 -9.890 1.00 56.28 81 ALA A N 1
ATOM 632 C CA . ALA A 1 81 ? 29.194 4.074 -11.270 1.00 56.28 81 ALA A CA 1
ATOM 633 C C . ALA A 1 81 ? 28.081 4.366 -12.301 1.00 56.28 81 ALA A C 1
ATOM 635 O O . ALA A 1 81 ? 28.362 4.335 -13.500 1.00 56.28 81 ALA A O 1
ATOM 636 N N . LYS A 1 82 ? 26.827 4.640 -11.902 1.00 54.22 82 LYS A N 1
ATOM 637 C CA . LYS A 1 82 ? 25.702 4.814 -12.849 1.00 54.22 82 LYS A CA 1
ATOM 638 C C . LYS A 1 82 ? 24.787 5.979 -12.469 1.00 54.22 82 LYS A C 1
ATOM 640 O O . LYS A 1 82 ? 24.078 5.929 -11.475 1.00 54.22 82 LYS A O 1
ATOM 645 N N . LYS A 1 83 ? 24.776 7.018 -13.312 1.00 51.41 83 LYS A N 1
ATOM 646 C CA . LYS A 1 83 ? 24.143 8.326 -13.054 1.00 51.41 83 LYS A CA 1
ATOM 647 C C . LYS A 1 83 ? 22.769 8.524 -13.715 1.00 51.41 83 LYS A C 1
ATOM 649 O O . LYS A 1 83 ? 22.365 9.661 -13.935 1.00 51.41 83 LYS A O 1
ATOM 654 N N . SER A 1 84 ? 22.058 7.464 -14.086 1.00 53.16 84 SER A N 1
ATOM 655 C CA . SER A 1 84 ? 20.778 7.606 -14.788 1.00 53.16 84 SER A CA 1
ATOM 656 C C . SER A 1 84 ? 19.647 6.886 -14.066 1.00 53.16 84 SER A C 1
ATOM 658 O O . SER A 1 84 ? 19.649 5.663 -13.904 1.00 53.16 84 SER A O 1
ATOM 660 N N . THR A 1 85 ? 18.685 7.691 -13.622 1.00 50.94 85 THR A N 1
ATOM 661 C CA . THR A 1 85 ? 17.440 7.269 -12.989 1.00 50.94 85 THR A CA 1
ATOM 662 C C . THR A 1 85 ? 16.491 6.691 -14.044 1.00 50.94 85 THR A C 1
ATOM 664 O O . THR A 1 85 ? 16.307 7.272 -15.112 1.00 50.94 85 THR A O 1
ATOM 667 N N . GLY A 1 86 ? 15.885 5.536 -13.754 1.00 59.31 86 GLY A N 1
ATOM 668 C CA . GLY A 1 86 ? 14.906 4.884 -14.633 1.00 59.31 86 GLY A CA 1
ATOM 669 C C . GLY A 1 86 ? 15.465 3.779 -15.541 1.00 59.31 86 GLY A C 1
ATOM 670 O O . GLY A 1 86 ? 16.564 3.259 -15.341 1.00 59.31 86 GLY A O 1
ATOM 671 N N . LEU A 1 87 ? 14.662 3.363 -16.526 1.00 58.53 87 LEU A N 1
ATOM 672 C CA . LEU A 1 87 ? 15.020 2.317 -17.487 1.00 58.53 87 LEU A CA 1
ATOM 673 C C . LEU A 1 87 ? 16.073 2.843 -18.468 1.00 58.53 87 LEU A C 1
ATOM 675 O O . LEU A 1 87 ? 15.779 3.674 -19.326 1.00 58.53 87 LEU A O 1
ATOM 679 N N . ASN A 1 88 ? 17.293 2.320 -18.377 1.00 67.25 88 ASN A N 1
ATOM 680 C CA . ASN A 1 88 ? 18.378 2.683 -19.275 1.00 67.25 88 ASN A CA 1
ATOM 681 C C . ASN A 1 88 ? 18.434 1.708 -20.443 1.00 67.25 88 ASN A C 1
ATOM 683 O O . ASN A 1 88 ? 18.852 0.557 -20.300 1.00 67.25 88 ASN A O 1
ATOM 687 N N . LEU A 1 89 ? 18.037 2.178 -21.616 1.00 69.69 89 LEU A N 1
ATOM 688 C CA . LEU A 1 89 ? 18.116 1.408 -22.848 1.00 69.69 89 LEU A CA 1
ATOM 689 C C . LEU A 1 89 ? 19.501 1.589 -23.464 1.00 69.69 89 LEU A C 1
ATOM 691 O O . LEU A 1 89 ? 19.786 2.622 -24.066 1.00 69.69 89 LEU A O 1
ATOM 695 N N . ASN A 1 90 ? 20.370 0.591 -23.301 1.00 76.62 90 ASN A N 1
ATOM 696 C CA . ASN A 1 90 ? 21.664 0.605 -23.965 1.00 76.62 90 ASN A CA 1
ATOM 697 C C . ASN A 1 90 ? 21.511 0.031 -25.375 1.00 76.62 90 ASN A C 1
ATOM 699 O O . ASN A 1 90 ? 21.151 -1.136 -25.549 1.00 76.62 90 ASN A O 1
ATOM 703 N N . VAL A 1 91 ? 21.769 0.855 -26.382 1.00 76.69 91 VAL A N 1
ATOM 704 C CA . VAL A 1 91 ? 21.738 0.443 -27.784 1.00 76.69 91 VAL A CA 1
ATOM 705 C C . VAL A 1 91 ? 23.028 -0.317 -28.076 1.00 76.69 91 VAL A C 1
ATOM 707 O O . VAL A 1 91 ? 24.102 0.272 -28.125 1.00 76.69 91 VAL A O 1
ATOM 710 N N . ASN A 1 92 ? 22.926 -1.634 -28.246 1.00 81.38 92 ASN A N 1
ATOM 711 C CA . ASN A 1 92 ? 24.053 -2.502 -28.583 1.00 81.38 92 ASN A CA 1
ATOM 712 C C . ASN A 1 92 ? 24.021 -2.836 -30.079 1.00 81.38 92 ASN A C 1
ATOM 714 O O . ASN A 1 92 ? 23.866 -3.995 -30.474 1.00 81.38 92 ASN A O 1
ATOM 718 N N . ASP A 1 93 ? 24.073 -1.786 -30.892 1.00 80.81 93 ASP A N 1
ATOM 719 C CA . ASP A 1 93 ? 23.969 -1.836 -32.347 1.00 80.81 93 ASP A CA 1
ATOM 720 C C . ASP A 1 93 ? 24.618 -0.582 -32.957 1.00 80.81 93 ASP A C 1
ATOM 722 O O . ASP A 1 93 ? 25.083 0.302 -32.232 1.00 80.81 93 ASP A O 1
ATOM 726 N N . ASP A 1 94 ? 24.623 -0.480 -34.285 1.00 83.00 94 ASP A N 1
ATOM 727 C CA . ASP A 1 94 ? 25.123 0.709 -34.971 1.00 83.00 94 ASP A CA 1
ATOM 728 C C . ASP A 1 94 ? 24.348 1.979 -34.569 1.00 83.00 94 ASP A C 1
ATOM 730 O O . ASP A 1 94 ? 23.108 1.955 -34.501 1.00 83.00 94 ASP A O 1
ATOM 734 N N . PRO A 1 95 ? 25.047 3.118 -34.398 1.00 74.38 95 PRO A N 1
ATOM 735 C CA . PRO A 1 95 ? 24.434 4.364 -33.963 1.00 74.38 95 PRO A CA 1
ATOM 736 C C . PRO A 1 95 ? 23.385 4.854 -34.964 1.00 74.38 95 PRO A C 1
ATOM 738 O O . PRO A 1 95 ? 23.567 4.788 -36.180 1.00 74.38 95 PRO A O 1
ATOM 741 N N . PHE A 1 96 ? 22.291 5.396 -34.437 1.00 77.62 96 PHE A N 1
ATOM 742 C CA . PHE A 1 96 ? 21.292 6.127 -35.208 1.00 77.62 96 PHE A CA 1
ATOM 743 C C . PHE A 1 96 ? 21.376 7.612 -34.856 1.00 77.62 96 PHE A C 1
ATOM 745 O O . PHE A 1 96 ? 21.471 7.982 -33.689 1.00 77.62 96 PHE A O 1
ATOM 752 N N . TYR A 1 97 ? 21.348 8.475 -35.872 1.00 72.12 97 TYR A N 1
ATOM 753 C CA . TYR A 1 97 ? 21.497 9.921 -35.677 1.00 72.12 97 TYR A CA 1
ATOM 754 C C . TYR A 1 97 ? 20.158 10.671 -35.685 1.00 72.12 97 TYR A C 1
ATOM 756 O O . TYR A 1 97 ? 20.088 11.785 -35.171 1.00 72.12 97 TYR A O 1
ATOM 764 N N . ARG A 1 98 ? 19.108 10.108 -36.308 1.00 74.38 98 ARG A N 1
ATOM 765 C CA . ARG A 1 98 ? 17.795 10.752 -36.517 1.00 74.38 98 ARG A CA 1
ATOM 766 C C . ARG A 1 98 ? 16.679 9.707 -36.616 1.00 74.38 98 ARG A C 1
ATOM 768 O O . ARG A 1 98 ? 16.929 8.608 -37.099 1.00 74.38 98 ARG A O 1
ATOM 775 N N . GLY A 1 99 ? 15.462 10.079 -36.217 1.00 80.06 99 GLY A N 1
ATOM 776 C CA . GLY A 1 99 ? 14.253 9.264 -36.383 1.00 80.06 99 GLY A CA 1
ATOM 777 C C . GLY A 1 99 ? 13.380 9.211 -35.130 1.00 80.06 99 GLY A C 1
ATOM 778 O O . GLY A 1 99 ? 13.693 9.818 -34.107 1.00 80.06 99 GLY A O 1
ATOM 779 N N . THR A 1 100 ? 12.277 8.474 -35.223 1.00 77.12 100 THR A N 1
ATOM 780 C CA . THR A 1 100 ? 11.396 8.151 -34.096 1.00 77.12 100 THR A CA 1
ATOM 781 C C . THR A 1 100 ? 11.701 6.746 -33.594 1.00 77.12 100 THR A C 1
ATOM 783 O O . THR A 1 100 ? 11.587 5.782 -34.348 1.00 77.12 100 THR A O 1
ATOM 786 N N . LEU A 1 101 ? 12.071 6.621 -32.319 1.00 74.44 101 LEU A N 1
ATOM 787 C CA . LEU A 1 101 ? 12.221 5.328 -31.657 1.00 74.44 101 LEU A CA 1
ATOM 788 C C . LEU A 1 101 ? 10.856 4.876 -31.132 1.00 74.44 101 LEU A C 1
ATOM 790 O O . LEU A 1 101 ? 10.313 5.477 -30.206 1.00 74.44 101 LEU A O 1
ATOM 794 N N . THR A 1 102 ? 10.312 3.803 -31.698 1.00 76.69 102 THR A N 1
ATOM 795 C CA . THR A 1 102 ? 9.116 3.148 -31.159 1.00 76.69 102 THR A CA 1
ATOM 796 C C . THR A 1 102 ? 9.548 1.975 -30.291 1.00 76.69 102 THR A C 1
ATOM 798 O O . THR A 1 102 ? 10.137 1.020 -30.786 1.00 76.69 102 THR A O 1
ATOM 801 N N . ILE A 1 103 ? 9.260 2.041 -28.991 1.00 72.06 103 ILE A N 1
ATOM 802 C CA . ILE A 1 103 ? 9.524 0.946 -28.053 1.00 72.06 103 ILE A CA 1
ATOM 803 C C . ILE A 1 103 ? 8.223 0.150 -27.897 1.00 72.06 103 ILE A C 1
ATOM 805 O O . ILE A 1 103 ? 7.280 0.655 -27.281 1.00 72.06 103 ILE A O 1
ATOM 809 N N . PRO A 1 104 ? 8.120 -1.071 -28.454 1.00 70.19 104 PRO A N 1
ATOM 810 C CA . PRO A 1 104 ? 6.945 -1.902 -28.255 1.00 70.19 104 PRO A CA 1
ATOM 811 C C . PRO A 1 104 ? 6.951 -2.452 -26.824 1.00 70.19 104 PRO A C 1
ATOM 813 O O . PRO A 1 104 ? 7.691 -3.377 -26.491 1.00 70.19 104 PRO A O 1
ATOM 816 N N . PHE A 1 105 ? 6.111 -1.893 -25.957 1.00 64.88 105 PHE A N 1
ATOM 817 C CA . PHE A 1 105 ? 5.884 -2.443 -24.624 1.00 64.88 105 PHE A CA 1
ATOM 818 C C . PHE A 1 105 ? 5.043 -3.721 -24.748 1.00 64.88 105 PHE A C 1
ATOM 820 O O . PHE A 1 105 ? 3.839 -3.682 -24.997 1.00 64.88 105 PHE A O 1
ATOM 827 N N . LYS A 1 106 ? 5.684 -4.888 -24.629 1.00 54.19 106 LYS A N 1
ATOM 828 C CA . LYS A 1 106 ? 5.025 -6.191 -24.782 1.00 54.19 106 LYS A CA 1
ATOM 829 C C . LYS A 1 106 ? 4.130 -6.489 -23.573 1.00 54.19 106 LYS A C 1
ATOM 831 O O . LYS A 1 106 ? 4.625 -6.937 -22.548 1.00 54.19 106 LYS A O 1
ATOM 836 N N . GLY A 1 107 ? 2.821 -6.262 -23.701 1.00 56.84 107 GLY A N 1
ATOM 837 C CA . GLY A 1 107 ? 1.790 -6.799 -22.793 1.00 56.84 107 GLY A CA 1
ATOM 838 C C . GLY A 1 107 ? 1.881 -6.370 -21.324 1.00 56.84 107 GLY A C 1
ATOM 839 O O . GLY A 1 107 ? 1.239 -6.979 -20.470 1.00 56.84 107 GLY A O 1
ATOM 840 N N . VAL A 1 108 ? 2.678 -5.352 -21.009 1.00 56.38 108 VAL A N 1
ATOM 841 C CA . VAL A 1 108 ? 2.848 -4.876 -19.638 1.00 56.38 108 VAL A CA 1
ATOM 842 C C . VAL A 1 108 ? 1.619 -4.060 -19.245 1.00 56.38 108 VAL A C 1
ATOM 844 O O . VAL A 1 108 ? 1.290 -3.058 -19.881 1.00 56.38 108 VAL A O 1
ATOM 847 N N . LYS A 1 109 ? 0.927 -4.509 -18.196 1.00 51.59 109 LYS A N 1
ATOM 848 C CA . LYS A 1 109 ? -0.183 -3.784 -17.573 1.00 51.59 109 LYS A CA 1
ATOM 849 C C . LYS A 1 109 ? 0.389 -2.638 -16.735 1.00 51.59 109 LYS A C 1
ATOM 851 O O . LYS A 1 109 ? 0.514 -2.765 -15.524 1.00 51.59 109 LYS A O 1
ATOM 856 N N . TYR A 1 110 ? 0.789 -1.543 -17.372 1.00 57.44 110 TYR A N 1
ATOM 857 C CA . TYR A 1 110 ? 1.047 -0.305 -16.640 1.00 57.44 110 TYR A CA 1
ATOM 858 C C . TYR A 1 110 ? -0.289 0.373 -16.337 1.00 57.44 110 TYR A C 1
ATOM 860 O O . TYR A 1 110 ? -1.162 0.434 -17.208 1.00 57.44 110 TYR A O 1
ATOM 868 N N . SER A 1 111 ? -0.454 0.888 -15.117 1.00 54.94 111 SER A N 1
ATOM 869 C CA . SER A 1 111 ? -1.539 1.830 -14.848 1.00 54.94 111 SER A CA 1
ATOM 870 C C . SER A 1 111 ? -1.311 3.057 -15.726 1.00 54.94 111 SER A C 1
ATOM 872 O O . SER A 1 111 ? -0.202 3.592 -15.765 1.00 54.94 111 SER A O 1
ATOM 874 N N . LYS A 1 112 ? -2.341 3.507 -16.449 1.00 62.19 112 LYS A N 1
ATOM 875 C CA . LYS A 1 112 ? -2.318 4.867 -17.001 1.00 62.19 112 LYS A CA 1
ATOM 876 C C . LYS A 1 112 ? -2.173 5.832 -15.818 1.00 62.19 112 LYS A C 1
ATOM 878 O O . LYS A 1 112 ? -2.663 5.521 -14.730 1.00 62.19 112 LYS A O 1
ATOM 883 N N . GLY A 1 113 ? -1.483 6.955 -16.020 1.00 62.41 113 GLY A N 1
ATOM 884 C CA . GLY A 1 113 ? -1.449 8.017 -15.012 1.00 62.41 113 GLY A CA 1
ATOM 885 C C . GLY A 1 113 ? -2.883 8.358 -14.612 1.00 62.41 113 GLY A C 1
ATOM 886 O O . GLY A 1 113 ? -3.729 8.550 -15.489 1.00 62.41 113 GLY A O 1
ATOM 887 N N . VAL A 1 114 ? -3.167 8.324 -13.313 1.00 69.75 114 VAL A N 1
ATOM 888 C CA . VAL A 1 114 ? -4.503 8.618 -12.788 1.00 69.75 114 VAL A CA 1
ATOM 889 C C . VAL A 1 114 ? -4.717 10.120 -12.906 1.00 69.75 114 VAL A C 1
ATOM 891 O O . VAL A 1 114 ? -3.844 10.902 -12.527 1.00 69.75 114 VAL A O 1
ATOM 894 N N . SER A 1 115 ? -5.854 10.540 -13.462 1.00 79.94 115 SER A N 1
ATOM 895 C CA . SER A 1 115 ? -6.175 11.966 -13.511 1.00 79.94 115 SER A CA 1
ATOM 896 C C . SER A 1 115 ? -6.362 12.505 -12.087 1.00 79.94 115 SER A C 1
ATOM 898 O O . SER A 1 115 ? -6.953 11.843 -11.231 1.00 79.94 115 SER A O 1
ATOM 900 N N . GLN A 1 116 ? -5.869 13.716 -11.810 1.00 79.25 116 GLN A N 1
ATOM 901 C CA . GLN A 1 116 ? -6.006 14.323 -10.478 1.00 79.25 116 GLN A CA 1
ATOM 902 C C . GLN A 1 116 ? -7.480 14.486 -10.062 1.00 79.25 116 GLN A C 1
ATOM 904 O O . GLN A 1 116 ? -7.800 14.401 -8.880 1.00 79.25 116 GLN A O 1
ATOM 909 N N . GLU A 1 117 ? -8.386 14.662 -11.026 1.00 82.81 117 GLU A N 1
ATOM 910 C CA . GLU A 1 117 ? -9.830 14.765 -10.789 1.00 82.81 117 GLU A CA 1
ATOM 911 C C . GLU A 1 117 ? -10.475 13.438 -10.364 1.00 82.81 117 GLU A C 1
ATOM 913 O O . GLU A 1 117 ? -11.351 13.418 -9.502 1.00 82.81 117 GLU A O 1
ATOM 918 N N . GLU A 1 118 ? -10.069 12.312 -10.956 1.00 84.44 118 GLU A N 1
ATOM 919 C CA . GLU A 1 118 ? -10.533 10.990 -10.513 1.00 84.44 118 GLU A CA 1
ATOM 920 C C . GLU A 1 118 ? -9.968 10.651 -9.135 1.00 84.44 118 GLU A C 1
ATOM 922 O O . GLU A 1 118 ? -10.675 10.098 -8.292 1.00 84.44 118 GLU A O 1
ATOM 927 N N . PHE A 1 119 ? -8.713 11.029 -8.887 1.00 84.38 119 PHE A N 1
ATOM 928 C CA . PHE A 1 119 ? -8.065 10.811 -7.603 1.00 84.38 119 PHE A CA 1
ATOM 929 C C . PHE A 1 119 ? -8.720 11.619 -6.474 1.00 84.38 119 PHE A C 1
ATOM 931 O O . PHE A 1 119 ? -8.971 11.071 -5.404 1.00 84.38 119 PHE A O 1
ATOM 938 N N . SER A 1 120 ? -9.079 12.884 -6.708 1.00 82.44 120 SER A N 1
ATOM 939 C CA . SER A 1 120 ? -9.774 13.691 -5.697 1.00 82.44 120 SER A CA 1
ATOM 940 C C . SER A 1 120 ? -11.176 13.158 -5.386 1.00 82.44 120 SER A C 1
ATOM 942 O O . SER A 1 120 ? -11.572 13.115 -4.222 1.00 82.44 120 SER A O 1
ATOM 944 N N . LYS A 1 121 ? -11.908 12.665 -6.398 1.00 87.69 121 LYS A N 1
ATOM 945 C CA . LYS A 1 121 ? -13.187 11.962 -6.191 1.00 87.69 121 LYS A CA 1
ATOM 946 C C . LYS A 1 121 ? -13.017 10.689 -5.366 1.00 87.69 121 LYS A C 1
ATOM 948 O O . LYS A 1 121 ? -13.843 10.426 -4.500 1.00 87.69 121 LYS A O 1
ATOM 953 N N . PHE A 1 122 ? -11.961 9.920 -5.626 1.00 86.56 122 PHE A N 1
ATOM 954 C CA . PHE A 1 122 ? -11.632 8.732 -4.842 1.00 86.56 122 PHE A CA 1
ATOM 955 C C . PHE A 1 122 ? -11.314 9.094 -3.387 1.00 86.56 122 PHE A C 1
ATOM 957 O O . PHE A 1 122 ? -11.897 8.506 -2.482 1.00 86.56 122 PHE A O 1
ATOM 964 N N . LEU A 1 123 ? -10.465 10.101 -3.150 1.00 84.94 123 LEU A N 1
ATOM 965 C CA . LEU A 1 123 ? -10.143 10.557 -1.795 1.00 84.94 123 LEU A CA 1
ATOM 966 C C . LEU A 1 123 ? -11.386 10.998 -1.016 1.00 84.94 123 LEU A C 1
ATOM 968 O O . LEU A 1 123 ? -11.491 10.700 0.167 1.00 84.94 123 LEU A O 1
ATOM 972 N N . ALA A 1 124 ? -12.360 11.633 -1.674 1.00 84.75 124 ALA A N 1
ATOM 973 C CA . ALA A 1 124 ? -13.616 12.024 -1.033 1.00 84.75 124 ALA A CA 1
ATOM 974 C C . ALA A 1 124 ? -14.498 10.834 -0.602 1.00 84.75 124 ALA A C 1
ATOM 976 O O . ALA A 1 124 ? -15.372 10.999 0.246 1.00 84.75 124 ALA A O 1
ATOM 977 N N . GLN A 1 125 ? -14.306 9.647 -1.185 1.00 86.81 125 GLN A N 1
ATOM 978 C CA . GLN A 1 125 ? -15.062 8.437 -0.843 1.00 86.81 125 GLN A CA 1
ATOM 979 C C . GLN A 1 125 ? -14.397 7.598 0.253 1.00 86.81 125 GLN A C 1
ATOM 981 O O . GLN A 1 125 ? -15.044 6.715 0.815 1.00 86.81 125 GLN A O 1
ATOM 986 N N . VAL A 1 126 ? -13.116 7.830 0.540 1.00 83.50 126 VAL A N 1
ATOM 987 C CA . VAL A 1 126 ? -12.340 6.999 1.462 1.00 83.50 126 VAL A CA 1
ATOM 988 C C . VAL A 1 126 ? -12.256 7.669 2.828 1.00 83.50 126 VAL A C 1
ATOM 990 O O . VAL A 1 126 ? -11.798 8.800 2.956 1.00 83.50 126 VAL A O 1
ATOM 993 N N . SER A 1 127 ? -12.643 6.941 3.875 1.00 78.25 127 SER A N 1
ATOM 994 C CA . SER A 1 127 ? -12.367 7.328 5.257 1.00 78.25 127 SER A CA 1
ATOM 995 C C . SER A 1 127 ? -10.905 7.030 5.581 1.00 78.25 127 SER A C 1
ATOM 997 O O . SER A 1 127 ? -10.517 5.869 5.739 1.00 78.25 127 SER A O 1
ATOM 999 N N . VAL A 1 128 ? -10.091 8.073 5.652 1.00 77.12 128 VAL A N 1
ATOM 1000 C CA . VAL A 1 128 ? -8.674 7.965 5.993 1.00 77.12 128 VAL A CA 1
ATOM 1001 C C . VAL A 1 128 ? -8.495 8.318 7.478 1.00 77.12 128 VAL A C 1
ATOM 1003 O O . VAL A 1 128 ? -9.144 9.259 7.938 1.00 77.12 128 VAL A O 1
ATOM 1006 N N . PRO A 1 129 ? -7.664 7.588 8.251 1.00 75.25 129 PRO A N 1
ATOM 1007 C CA . PRO A 1 129 ? -7.375 7.951 9.637 1.00 75.25 129 PRO A CA 1
ATOM 1008 C C . PRO A 1 129 ? -6.850 9.386 9.748 1.00 75.25 129 PRO A C 1
ATOM 1010 O O . PRO A 1 129 ? -6.090 9.826 8.886 1.00 75.25 129 PRO A O 1
ATOM 1013 N N . SER A 1 130 ? -7.200 10.086 10.831 1.00 71.81 130 SER A N 1
ATOM 1014 C CA . SER A 1 130 ? -6.770 11.471 11.103 1.00 71.81 130 SER A CA 1
ATOM 1015 C C . SER A 1 130 ? -5.256 11.661 11.054 1.00 71.81 130 SER A C 1
ATOM 1017 O O . SER A 1 130 ? -4.766 12.729 10.699 1.00 71.81 130 SER A O 1
ATOM 1019 N N . ASP A 1 131 ? -4.520 10.610 11.403 1.00 73.06 131 ASP A N 1
ATOM 1020 C CA . ASP A 1 131 ? -3.068 10.645 11.552 1.00 73.06 131 ASP A CA 1
ATOM 1021 C C . ASP A 1 131 ? -2.341 10.487 10.208 1.00 73.06 131 ASP A C 1
ATOM 1023 O O . ASP A 1 131 ? -1.121 10.650 10.125 1.00 73.06 131 ASP A O 1
ATOM 1027 N N . PHE A 1 132 ? -3.077 10.165 9.141 1.00 80.44 132 PHE A N 1
ATOM 1028 C CA . PHE A 1 132 ? -2.528 10.023 7.805 1.00 80.44 132 PHE A CA 1
ATOM 1029 C C . PHE A 1 132 ? -2.679 11.328 7.024 1.00 80.44 132 PHE A C 1
ATOM 1031 O O . PHE A 1 132 ? -3.779 11.814 6.769 1.00 80.44 132 PHE A O 1
ATOM 1038 N N . ASN A 1 133 ? -1.549 11.879 6.588 1.00 74.56 133 ASN A N 1
ATOM 1039 C CA . ASN A 1 133 ? -1.535 13.103 5.802 1.00 74.56 133 ASN A CA 1
ATOM 1040 C C . ASN A 1 133 ? -2.052 12.846 4.375 1.00 74.56 133 ASN A C 1
ATOM 1042 O O . ASN A 1 133 ? -1.408 12.150 3.593 1.00 74.56 133 ASN A O 1
ATOM 1046 N N . THR A 1 134 ? -3.199 13.428 4.025 1.00 71.19 134 THR A N 1
ATOM 1047 C CA . THR A 1 134 ? -3.815 13.314 2.693 1.00 71.19 134 THR A CA 1
ATOM 1048 C C . THR A 1 134 ? -3.349 14.379 1.699 1.00 71.19 134 THR A C 1
ATOM 1050 O O . THR A 1 134 ? -3.638 14.254 0.508 1.00 71.19 134 THR A O 1
ATOM 1053 N N . ASP A 1 135 ? -2.616 15.402 2.146 1.00 66.62 135 ASP A N 1
ATOM 1054 C CA . ASP A 1 135 ? -2.179 16.526 1.313 1.00 66.62 135 ASP A CA 1
ATOM 1055 C C . ASP A 1 135 ? -0.960 16.133 0.474 1.00 66.62 135 ASP A C 1
ATOM 1057 O O . ASP A 1 135 ? 0.189 16.474 0.766 1.00 66.62 135 ASP A O 1
ATOM 1061 N N . MET A 1 136 ? -1.208 15.367 -0.587 1.00 65.62 136 MET A N 1
ATOM 1062 C CA . MET A 1 136 ? -0.167 14.894 -1.492 1.00 65.62 136 MET A CA 1
ATOM 1063 C C . MET A 1 136 ? -0.482 15.324 -2.918 1.00 65.62 136 MET A C 1
ATOM 1065 O O . MET A 1 136 ? -1.506 14.958 -3.487 1.00 65.62 136 MET A O 1
ATOM 1069 N N . GLY A 1 137 ? 0.418 16.118 -3.505 1.00 66.69 137 GLY A N 1
ATOM 1070 C CA . GLY A 1 137 ? 0.209 16.735 -4.819 1.00 66.69 137 GLY A CA 1
ATOM 1071 C C . GLY A 1 137 ? 0.098 15.747 -5.987 1.00 66.69 137 GLY A C 1
ATOM 1072 O O . GLY A 1 137 ? -0.410 16.128 -7.039 1.00 66.69 137 GLY A O 1
ATOM 1073 N N . ASN A 1 138 ? 0.542 14.493 -5.811 1.00 79.50 138 ASN A N 1
ATOM 1074 C CA . ASN A 1 138 ? 0.524 13.454 -6.842 1.00 79.50 138 ASN A CA 1
ATOM 1075 C C . ASN A 1 138 ? -0.054 12.123 -6.310 1.00 79.50 138 ASN A C 1
ATOM 1077 O O . ASN A 1 138 ? 0.326 11.707 -5.208 1.00 79.50 138 ASN A O 1
ATOM 1081 N N . PRO A 1 139 ? -0.885 11.404 -7.095 1.00 82.31 139 PRO A N 1
ATOM 1082 C CA . PRO A 1 139 ? -1.439 10.103 -6.705 1.00 82.31 139 PRO A CA 1
ATOM 1083 C C . PRO A 1 139 ? -0.372 9.057 -6.356 1.00 82.31 139 PRO A C 1
ATOM 1085 O O . PRO A 1 139 ? -0.546 8.268 -5.432 1.00 82.31 139 PRO A O 1
ATOM 1088 N N . GLU A 1 140 ? 0.757 9.048 -7.064 1.00 79.69 140 GLU A N 1
ATOM 1089 C CA . GLU A 1 140 ? 1.835 8.081 -6.841 1.00 79.69 140 GLU A CA 1
ATOM 1090 C C . GLU A 1 140 ? 2.459 8.242 -5.452 1.00 79.69 140 GLU A C 1
ATOM 1092 O O . GLU A 1 140 ? 2.701 7.251 -4.766 1.00 79.69 140 GLU A O 1
ATOM 1097 N N . GLN A 1 141 ? 2.659 9.489 -5.016 1.00 81.62 141 GLN A N 1
ATOM 1098 C CA . GLN A 1 141 ? 3.181 9.794 -3.682 1.00 81.62 141 GLN A CA 1
ATOM 1099 C C . GLN A 1 141 ? 2.188 9.399 -2.593 1.00 81.62 141 GLN A C 1
ATOM 1101 O O . GLN A 1 141 ? 2.597 8.908 -1.544 1.00 81.62 141 GLN A O 1
ATOM 1106 N N . PHE A 1 142 ? 0.889 9.574 -2.850 1.00 86.06 142 PHE A N 1
ATOM 1107 C CA . PHE A 1 142 ? -0.146 9.092 -1.947 1.00 86.06 142 PHE A CA 1
ATOM 1108 C C . PHE A 1 142 ? -0.051 7.581 -1.747 1.00 86.06 142 PHE A C 1
ATOM 1110 O O . PHE A 1 142 ? 0.077 7.135 -0.612 1.00 86.06 142 PHE A O 1
ATOM 1117 N N . PHE A 1 143 ? -0.042 6.788 -2.823 1.00 84.06 143 PHE A N 1
ATOM 1118 C CA . PHE A 1 143 ? 0.016 5.328 -2.697 1.00 84.06 143 PHE A CA 1
ATOM 1119 C C . PHE A 1 143 ? 1.336 4.828 -2.102 1.00 84.06 143 PHE A C 1
ATOM 1121 O O . PHE A 1 143 ? 1.324 3.878 -1.318 1.00 84.06 143 PHE A O 1
ATOM 1128 N N . GLU A 1 144 ? 2.460 5.477 -2.420 1.00 81.44 144 GLU A N 1
ATOM 1129 C CA . GLU A 1 144 ? 3.741 5.203 -1.763 1.00 81.44 144 GLU A CA 1
ATOM 1130 C C . GLU A 1 144 ? 3.624 5.417 -0.251 1.00 81.44 144 GLU A C 1
ATOM 1132 O O . GLU A 1 144 ? 3.961 4.529 0.530 1.00 81.44 144 GLU A O 1
ATOM 1137 N N . ASN A 1 145 ? 3.073 6.554 0.175 1.00 83.44 145 ASN A N 1
ATOM 1138 C CA . ASN A 1 145 ? 2.931 6.866 1.590 1.00 83.44 145 ASN A CA 1
ATOM 1139 C C . ASN A 1 145 ? 1.885 6.006 2.298 1.00 83.44 145 ASN A C 1
ATOM 1141 O O . ASN A 1 145 ? 2.106 5.657 3.451 1.00 83.44 145 ASN A O 1
ATOM 1145 N N . VAL A 1 146 ? 0.802 5.599 1.632 1.00 86.62 146 VAL A N 1
ATOM 1146 C CA . VAL A 1 146 ? -0.129 4.585 2.158 1.00 86.62 146 VAL A CA 1
ATOM 1147 C C . VAL A 1 146 ? 0.641 3.302 2.461 1.00 86.62 146 VAL A C 1
ATOM 1149 O O . VAL A 1 146 ? 0.562 2.770 3.567 1.00 86.62 146 VAL A O 1
ATOM 1152 N N . PHE A 1 147 ? 1.444 2.824 1.513 1.00 83.38 147 PHE A N 1
ATOM 1153 C CA . PHE A 1 147 ? 2.206 1.595 1.701 1.00 83.38 147 PHE A CA 1
ATOM 1154 C C . PHE A 1 147 ? 3.264 1.726 2.808 1.00 83.38 147 PHE A C 1
ATOM 1156 O O . PHE A 1 147 ? 3.389 0.842 3.660 1.00 83.38 147 PHE A O 1
ATOM 1163 N N . LEU A 1 148 ? 3.970 2.858 2.862 1.00 83.56 148 LEU A N 1
ATOM 1164 C CA . LEU A 1 148 ? 4.919 3.157 3.933 1.00 83.56 148 LEU A CA 1
ATOM 1165 C C . LEU A 1 148 ? 4.220 3.250 5.296 1.00 83.56 148 LEU A C 1
ATOM 1167 O O . LEU A 1 148 ? 4.680 2.650 6.260 1.00 83.56 148 LEU A O 1
ATOM 1171 N N . PHE A 1 149 ? 3.103 3.962 5.394 1.00 85.31 149 PHE A N 1
ATOM 1172 C CA . PHE A 1 149 ? 2.394 4.152 6.655 1.00 85.31 149 PHE A CA 1
ATOM 1173 C C . PHE A 1 149 ? 1.836 2.835 7.195 1.00 85.31 149 PHE A C 1
ATOM 1175 O O . PHE A 1 149 ? 1.998 2.543 8.374 1.00 85.31 149 PHE A O 1
ATOM 1182 N N . TYR A 1 150 ? 1.224 2.005 6.349 1.00 84.38 150 TYR A N 1
ATOM 1183 C CA . TYR A 1 150 ? 0.573 0.782 6.819 1.00 84.38 150 TYR A CA 1
ATOM 1184 C C . TYR A 1 150 ? 1.504 -0.427 6.922 1.00 84.38 150 TYR A C 1
ATOM 1186 O O . TYR A 1 150 ? 1.292 -1.261 7.803 1.00 84.38 150 TYR A O 1
ATOM 1194 N N . LYS A 1 151 ? 2.506 -0.555 6.038 1.00 80.44 151 LYS A N 1
ATOM 1195 C CA . LYS A 1 151 ? 3.256 -1.811 5.868 1.00 80.44 151 LYS A CA 1
ATOM 1196 C C . LYS A 1 151 ? 4.769 -1.688 6.033 1.00 80.44 151 LYS A C 1
ATOM 1198 O O . LYS A 1 151 ? 5.344 -2.524 6.718 1.00 80.44 151 LYS A O 1
ATOM 1203 N N . THR A 1 152 ? 5.433 -0.711 5.412 1.00 77.94 152 THR A N 1
ATOM 1204 C CA . THR A 1 152 ? 6.909 -0.769 5.247 1.00 77.94 152 THR A CA 1
ATOM 1205 C C . THR A 1 152 ? 7.702 0.396 5.833 1.00 77.94 152 THR A C 1
ATOM 1207 O O . THR A 1 152 ? 8.921 0.449 5.681 1.00 77.94 152 THR A O 1
ATOM 1210 N N . GLY A 1 153 ? 7.043 1.353 6.476 1.00 76.12 153 GLY A N 1
ATOM 1211 C CA . GLY A 1 153 ? 7.684 2.488 7.133 1.00 76.12 153 GLY A CA 1
ATOM 1212 C C . GLY A 1 153 ? 8.468 2.087 8.384 1.00 76.12 153 GLY A C 1
ATOM 1213 O O . GLY A 1 153 ? 8.492 0.930 8.789 1.00 76.12 153 GLY A O 1
ATOM 1214 N N . ALA A 1 154 ? 9.109 3.067 9.027 1.00 76.38 154 ALA A N 1
ATOM 1215 C CA . ALA A 1 154 ? 9.871 2.833 10.260 1.00 76.38 154 ALA A CA 1
ATOM 1216 C C . ALA A 1 154 ? 8.976 2.417 11.445 1.00 76.38 154 ALA A C 1
ATOM 1218 O O . ALA A 1 154 ? 9.376 1.599 12.267 1.00 76.38 154 ALA A O 1
ATOM 1219 N N . ASN A 1 155 ? 7.763 2.972 11.509 1.00 77.62 155 ASN A N 1
ATOM 1220 C CA . ASN A 1 155 ? 6.721 2.628 12.475 1.00 77.62 155 ASN A CA 1
ATOM 1221 C C . ASN A 1 155 ? 5.419 2.373 11.701 1.00 77.62 155 ASN A C 1
ATOM 1223 O O . ASN A 1 155 ? 4.607 3.288 11.582 1.00 77.62 155 ASN A O 1
ATOM 1227 N N . PRO A 1 156 ? 5.252 1.187 11.095 1.00 85.25 156 PRO A N 1
ATOM 1228 C CA . PRO A 1 156 ? 4.056 0.887 10.324 1.00 85.25 156 PRO A CA 1
ATOM 1229 C C . PRO A 1 156 ? 2.846 0.740 11.254 1.00 85.25 156 PRO A C 1
ATOM 1231 O O . PRO A 1 156 ? 2.968 0.215 12.358 1.00 85.25 156 PRO A O 1
ATOM 1234 N N . PHE A 1 157 ? 1.670 1.169 10.802 1.00 87.69 157 PHE A N 1
ATOM 1235 C CA . PHE A 1 157 ? 0.432 1.113 11.582 1.00 87.69 157 PHE A CA 1
ATOM 1236 C C . PHE A 1 157 ? 0.060 -0.320 11.987 1.00 87.69 157 PHE A C 1
ATOM 1238 O O . PHE A 1 157 ? -0.306 -0.564 13.131 1.00 87.69 157 PHE A O 1
ATOM 1245 N N . PHE A 1 158 ? 0.232 -1.292 11.084 1.00 90.31 158 PHE A N 1
ATOM 1246 C CA . PHE A 1 158 ? -0.023 -2.710 11.365 1.00 90.31 158 PHE A CA 1
ATOM 1247 C C . PHE A 1 158 ? 1.187 -3.434 11.965 1.00 90.31 158 PHE A C 1
ATOM 1249 O O . PHE A 1 158 ? 1.335 -4.650 11.794 1.00 90.31 158 PHE A O 1
ATOM 1256 N N . ARG A 1 159 ? 2.085 -2.708 12.645 1.00 89.12 159 ARG A N 1
ATOM 1257 C CA . ARG A 1 159 ? 3.146 -3.356 13.414 1.00 89.12 159 ARG A CA 1
ATOM 1258 C C . ARG A 1 159 ? 2.508 -4.234 14.482 1.00 89.12 159 ARG A C 1
ATOM 1260 O O . ARG A 1 159 ? 1.651 -3.779 15.234 1.00 89.12 159 ARG A O 1
ATOM 1267 N N . ARG A 1 160 ? 2.919 -5.496 14.525 1.00 89.25 160 ARG A N 1
ATOM 1268 C CA . ARG A 1 160 ? 2.233 -6.545 15.278 1.00 89.25 160 ARG A CA 1
ATOM 1269 C C . ARG A 1 160 ? 2.122 -6.240 16.769 1.00 89.25 160 ARG A C 1
ATOM 1271 O O . ARG A 1 160 ? 1.050 -6.396 17.337 1.00 89.25 160 ARG A O 1
ATOM 1278 N N . ASP A 1 161 ? 3.218 -5.823 17.389 1.00 87.44 161 ASP A N 1
ATOM 1279 C CA . ASP A 1 161 ? 3.275 -5.510 18.816 1.00 87.44 161 ASP A CA 1
ATOM 1280 C C . ASP A 1 161 ? 2.337 -4.352 19.174 1.00 87.44 161 ASP A C 1
ATOM 1282 O O . ASP A 1 161 ? 1.445 -4.515 19.999 1.00 87.44 161 ASP A O 1
ATOM 1286 N N . VAL A 1 162 ? 2.482 -3.219 18.490 1.00 90.38 162 VAL A N 1
ATOM 1287 C CA . VAL A 1 162 ? 1.782 -1.978 18.823 1.00 90.38 162 VAL A CA 1
ATOM 1288 C C . VAL A 1 162 ? 0.328 -1.995 18.395 1.00 90.38 162 VAL A C 1
ATOM 1290 O O . VAL A 1 162 ? -0.514 -1.501 19.135 1.00 90.38 162 VAL A O 1
ATOM 1293 N N . PHE A 1 163 ? 0.005 -2.580 17.243 1.00 91.94 163 PHE A N 1
ATOM 1294 C CA . PHE A 1 163 ? -1.384 -2.681 16.808 1.00 91.94 163 PHE A CA 1
ATOM 1295 C C . PHE A 1 163 ? -2.194 -3.580 17.747 1.00 91.94 163 PHE A C 1
ATOM 1297 O O . PHE A 1 163 ? -3.283 -3.206 18.177 1.00 91.94 163 PHE A O 1
ATOM 1304 N N . VAL A 1 164 ? -1.649 -4.750 18.104 1.00 92.56 164 VAL A N 1
ATOM 1305 C CA . VAL A 1 164 ? -2.326 -5.692 19.006 1.00 92.56 164 VAL A CA 1
ATOM 1306 C C . VAL A 1 164 ? -2.414 -5.124 20.423 1.00 92.56 164 VAL A C 1
ATOM 1308 O O . VAL A 1 164 ? -3.484 -5.188 21.020 1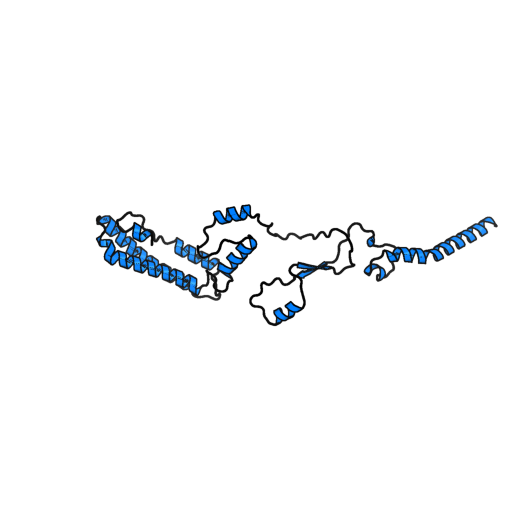.00 92.56 164 VAL A O 1
ATOM 1311 N N . GLU A 1 165 ? -1.341 -4.526 20.951 1.00 92.44 165 GLU A N 1
ATOM 1312 C CA . GLU A 1 165 ? -1.370 -3.871 22.268 1.00 92.44 165 GLU A CA 1
ATOM 1313 C C . GLU A 1 165 ? -2.331 -2.684 22.304 1.00 92.44 165 GLU A C 1
ATOM 1315 O O . GLU A 1 165 ? -3.076 -2.543 23.268 1.00 92.44 165 GLU A O 1
ATOM 1320 N N . GLY A 1 166 ? -2.368 -1.869 21.248 1.00 92.38 166 GLY A N 1
ATOM 1321 C CA . GLY A 1 166 ? -3.306 -0.756 21.133 1.00 92.38 166 GLY A CA 1
ATOM 1322 C C . GLY A 1 166 ? -4.758 -1.229 21.149 1.00 92.38 166 GLY A C 1
ATOM 1323 O O . GLY A 1 166 ? -5.561 -0.708 21.914 1.00 92.38 166 GLY A O 1
ATOM 1324 N N . LEU A 1 167 ? -5.081 -2.268 20.373 1.00 92.31 167 LEU A N 1
ATOM 1325 C CA . LEU A 1 167 ? -6.424 -2.851 20.327 1.00 92.31 167 LEU A CA 1
ATOM 1326 C C . LEU A 1 167 ? -6.826 -3.447 21.685 1.00 92.31 167 LEU A C 1
ATOM 1328 O O . LEU A 1 167 ? -7.920 -3.180 22.180 1.00 92.31 167 LEU A O 1
ATOM 1332 N N . VAL A 1 168 ? -5.939 -4.224 22.313 1.00 93.06 168 VAL A N 1
ATOM 1333 C CA . VAL A 1 168 ? -6.184 -4.788 23.650 1.00 93.06 168 VAL A CA 1
ATOM 1334 C C . VAL A 1 168 ? -6.359 -3.676 24.687 1.00 93.06 168 VAL A C 1
ATOM 1336 O O . VAL A 1 168 ? -7.281 -3.764 25.493 1.00 93.06 168 VAL A O 1
ATOM 1339 N N . GLY A 1 169 ? -5.554 -2.613 24.617 1.00 92.81 169 GLY A N 1
ATOM 1340 C CA . GLY A 1 169 ? -5.675 -1.436 25.477 1.00 92.81 169 GLY A CA 1
ATOM 1341 C C . GLY A 1 169 ? -7.001 -0.692 25.292 1.00 92.81 169 GLY A C 1
ATOM 1342 O O . GLY A 1 169 ? -7.626 -0.305 26.274 1.00 92.81 169 GLY A O 1
ATOM 1343 N N . SER A 1 170 ? -7.501 -0.557 24.059 1.00 91.06 170 SER A N 1
ATOM 1344 C CA . SER A 1 170 ? -8.842 -0.006 23.808 1.00 91.06 170 SER A CA 1
ATOM 1345 C C . SER A 1 170 ? -9.945 -0.878 24.417 1.00 91.06 170 SER A C 1
ATOM 1347 O O . SER A 1 170 ? -10.889 -0.357 25.004 1.00 91.06 170 SER A O 1
ATOM 1349 N N . LEU A 1 171 ? -9.811 -2.205 24.340 1.00 91.81 171 LEU A N 1
ATOM 1350 C CA . LEU A 1 171 ? -10.739 -3.139 24.984 1.00 91.81 171 LEU A CA 1
ATOM 1351 C C . LEU A 1 171 ? -10.631 -3.132 26.520 1.00 91.81 171 LEU A C 1
ATOM 1353 O O . LEU A 1 171 ? -11.598 -3.449 27.203 1.00 91.81 171 LEU A O 1
ATOM 1357 N N . GLU A 1 172 ? -9.461 -2.830 27.087 1.00 92.69 172 GLU A N 1
ATOM 1358 C CA . GLU A 1 172 ? -9.286 -2.582 28.527 1.00 92.69 172 GLU A CA 1
ATOM 1359 C C . GLU A 1 172 ? -9.988 -1.301 28.950 1.00 92.69 172 GLU A C 1
ATOM 1361 O O . GLU A 1 172 ? -10.829 -1.358 29.838 1.00 92.69 172 GLU A O 1
ATOM 1366 N N . SER A 1 173 ? -9.767 -0.201 28.231 1.00 91.75 173 SER A N 1
ATOM 1367 C CA . SER A 1 173 ? -10.465 1.057 28.497 1.00 91.75 173 SER A CA 1
ATOM 1368 C C . SER A 1 173 ? -11.987 0.905 28.428 1.00 91.75 173 SER A C 1
ATOM 1370 O O . SER A 1 173 ? -12.689 1.525 29.220 1.00 91.75 173 SER A O 1
ATOM 1372 N N . LEU A 1 174 ? -12.504 0.094 27.499 1.00 90.50 174 LEU A N 1
ATOM 1373 C CA . LEU A 1 174 ? -13.940 -0.176 27.398 1.00 90.50 174 LEU A CA 1
ATOM 1374 C C . LEU A 1 174 ? -14.446 -1.063 28.549 1.00 90.50 174 LEU A C 1
ATOM 1376 O O . LEU A 1 174 ? -15.563 -0.886 29.022 1.00 90.50 174 LEU A O 1
ATOM 1380 N N . ALA A 1 175 ? -13.638 -2.003 29.040 1.00 90.38 175 ALA A N 1
ATOM 1381 C CA . ALA A 1 175 ? -13.993 -2.771 30.232 1.00 90.38 175 ALA A CA 1
ATOM 1382 C C . ALA A 1 175 ? -14.032 -1.877 31.487 1.00 90.38 175 ALA A C 1
ATOM 1384 O O . ALA A 1 175 ? -14.966 -1.983 32.278 1.00 90.38 175 ALA A O 1
ATOM 1385 N N . ASP A 1 176 ? -13.077 -0.955 31.626 1.00 90.56 176 ASP A N 1
ATOM 1386 C CA . ASP A 1 176 ? -13.021 -0.006 32.744 1.00 90.56 176 ASP A CA 1
ATOM 1387 C C . ASP A 1 176 ? -14.218 0.962 32.737 1.00 90.56 176 ASP A C 1
ATOM 1389 O O . ASP A 1 176 ? -14.771 1.294 33.789 1.00 90.56 176 ASP A O 1
ATOM 1393 N N . THR A 1 177 ? -14.665 1.409 31.555 1.00 88.12 177 THR A N 1
ATOM 1394 C CA . THR A 1 177 ? -15.868 2.252 31.444 1.00 88.12 177 THR A CA 1
ATOM 1395 C C . THR A 1 177 ? -17.130 1.476 31.800 1.00 88.12 177 THR A C 1
ATOM 1397 O O . THR A 1 177 ? -18.001 2.025 32.477 1.00 88.12 177 THR A O 1
ATOM 1400 N N . ILE A 1 178 ? -17.217 0.196 31.422 1.00 88.88 178 ILE A N 1
ATOM 1401 C CA . ILE A 1 178 ? -18.315 -0.680 31.844 1.00 88.88 178 ILE A CA 1
ATOM 1402 C C . ILE A 1 178 ? -18.325 -0.853 33.362 1.00 88.88 178 ILE A C 1
ATOM 1404 O O . ILE A 1 178 ? -19.392 -0.741 33.956 1.00 88.88 178 ILE A O 1
ATOM 1408 N N . ASP A 1 179 ? -17.172 -1.060 34.000 1.00 88.44 179 ASP A N 1
ATOM 1409 C CA . ASP A 1 179 ? -17.075 -1.199 35.460 1.00 88.44 179 ASP A CA 1
ATOM 1410 C C . ASP A 1 179 ? -17.506 0.084 36.197 1.00 88.44 179 ASP A C 1
ATOM 1412 O O . ASP A 1 179 ? -18.232 0.060 37.195 1.00 88.44 179 ASP A O 1
ATOM 1416 N N . MET A 1 180 ? -17.149 1.252 35.653 1.00 86.44 180 MET A N 1
ATOM 1417 C CA . MET A 1 180 ? -17.620 2.534 36.180 1.00 86.44 180 MET A CA 1
ATOM 1418 C C . MET A 1 180 ? -19.142 2.694 36.034 1.00 86.44 180 MET A C 1
ATOM 1420 O O . MET A 1 180 ? -19.814 3.170 36.957 1.00 86.44 180 MET A O 1
ATOM 1424 N N . ILE A 1 181 ? -19.697 2.306 34.883 1.00 86.19 181 ILE A N 1
ATOM 1425 C CA . ILE A 1 181 ? -21.139 2.368 34.622 1.00 86.19 181 ILE A CA 1
ATOM 1426 C C . ILE A 1 181 ? -21.889 1.363 35.497 1.00 86.19 181 ILE A C 1
ATOM 1428 O O . ILE A 1 181 ? -22.942 1.712 36.035 1.00 86.19 181 ILE A O 1
ATOM 1432 N N . SER A 1 182 ? -21.354 0.159 35.690 1.00 85.00 182 SER A N 1
ATOM 1433 C CA . SER A 1 182 ? -21.975 -0.858 36.536 1.00 85.00 182 SER A CA 1
ATOM 1434 C C . SER A 1 182 ? -22.025 -0.410 37.996 1.00 85.00 182 SER A C 1
ATOM 1436 O O . SER A 1 182 ? -23.060 -0.527 38.646 1.00 85.00 182 SER A O 1
ATOM 1438 N N . THR A 1 183 ? -20.948 0.218 38.475 1.00 84.12 183 THR A N 1
ATOM 1439 C CA . THR A 1 183 ? -20.823 0.667 39.865 1.00 84.12 183 THR A CA 1
ATOM 1440 C C . THR A 1 183 ? -21.653 1.918 40.173 1.00 84.12 183 THR A C 1
ATOM 1442 O O . THR A 1 183 ? -22.217 2.027 41.260 1.00 84.12 183 THR A O 1
ATOM 1445 N N . PHE A 1 184 ? -21.722 2.895 39.257 1.00 82.25 184 PHE A N 1
ATOM 1446 C CA . PHE A 1 184 ? -22.305 4.220 39.550 1.00 82.25 184 PHE A CA 1
ATOM 1447 C C . PHE A 1 184 ? -23.455 4.647 38.628 1.00 82.25 184 PHE A C 1
ATOM 1449 O O . PHE A 1 184 ? -24.180 5.598 38.944 1.00 82.25 184 PHE A O 1
ATOM 1456 N N . GLY A 1 185 ? -23.584 4.014 37.463 1.00 76.00 185 GLY A N 1
ATOM 1457 C CA . GLY A 1 185 ? -24.533 4.379 36.413 1.00 76.00 185 GLY A CA 1
ATOM 1458 C C . GLY A 1 185 ? -25.837 3.590 36.474 1.00 76.00 185 GLY A C 1
ATOM 1459 O O . GLY A 1 185 ? -26.899 4.183 36.303 1.00 76.00 185 GLY A O 1
ATOM 1460 N N . ILE A 1 186 ? -25.773 2.290 36.774 1.00 77.88 186 ILE A N 1
ATOM 1461 C CA . ILE A 1 186 ? -26.931 1.376 36.760 1.00 77.88 186 ILE A CA 1
ATOM 1462 C C . ILE A 1 186 ? -28.064 1.848 37.686 1.00 77.88 186 ILE A C 1
ATOM 1464 O O . ILE A 1 186 ? -29.236 1.785 37.321 1.00 77.88 186 ILE A O 1
ATOM 1468 N N . ASP A 1 187 ? -27.741 2.394 38.858 1.00 78.56 187 ASP A N 1
ATOM 1469 C CA . ASP A 1 187 ? -28.745 2.884 39.815 1.00 78.56 187 ASP A CA 1
ATOM 1470 C C . ASP A 1 187 ? -29.471 4.163 39.381 1.00 78.56 187 ASP A C 1
ATOM 1472 O O . ASP A 1 187 ? -30.453 4.559 40.008 1.00 78.56 187 ASP A O 1
ATOM 1476 N N . ARG A 1 188 ? -29.010 4.814 38.309 1.00 81.06 188 ARG A N 1
ATOM 1477 C CA . ARG A 1 188 ? -29.654 6.010 37.749 1.00 81.06 188 ARG A CA 1
ATOM 1478 C C . ARG A 1 188 ? -30.788 5.676 36.781 1.00 81.06 188 ARG A C 1
ATOM 1480 O O . ARG A 1 188 ? -31.531 6.584 36.421 1.00 81.06 188 ARG A O 1
ATOM 1487 N N . ILE A 1 189 ? -30.912 4.413 36.370 1.00 81.56 189 ILE A N 1
ATOM 1488 C CA . ILE A 1 189 ? -31.951 3.953 35.446 1.00 81.56 189 ILE A CA 1
ATOM 1489 C C . ILE A 1 189 ? -33.261 3.804 36.219 1.00 81.56 189 ILE A C 1
ATOM 1491 O O . ILE A 1 189 ? -33.338 3.070 37.207 1.00 81.56 189 ILE A O 1
ATOM 1495 N N . THR A 1 190 ? -34.291 4.527 35.779 1.00 79.56 190 THR A N 1
ATOM 1496 C CA . THR A 1 190 ? -35.578 4.602 36.487 1.00 79.56 190 THR A CA 1
ATOM 1497 C C . THR A 1 190 ? -36.485 3.390 36.248 1.00 79.56 190 THR A C 1
ATOM 1499 O O . THR A 1 190 ? -37.244 3.015 37.144 1.00 79.56 190 THR A O 1
ATOM 1502 N N . ASP A 1 191 ? -36.409 2.763 35.070 1.00 84.38 191 ASP A N 1
ATOM 1503 C CA . ASP A 1 191 ? -37.170 1.556 34.726 1.00 84.38 191 ASP A CA 1
ATOM 1504 C C . ASP A 1 191 ? -36.421 0.285 35.164 1.00 84.38 191 ASP A C 1
ATOM 1506 O O . ASP A 1 191 ? -35.345 -0.019 34.653 1.00 84.38 191 ASP A O 1
ATOM 1510 N N . GLU A 1 192 ? -36.996 -0.493 36.090 1.00 81.44 192 GLU A N 1
ATOM 1511 C CA . GLU A 1 192 ? -36.391 -1.745 36.571 1.00 81.44 192 GLU A CA 1
ATOM 1512 C C . GLU A 1 192 ? -36.200 -2.803 35.474 1.00 81.44 192 GLU A C 1
ATOM 1514 O O . GLU A 1 192 ? -35.277 -3.617 35.567 1.00 81.44 192 GLU A O 1
ATOM 1519 N N . LYS A 1 193 ? -37.052 -2.819 34.439 1.00 83.94 193 LYS A N 1
ATOM 1520 C CA . LYS A 1 193 ? -36.907 -3.787 33.341 1.00 83.94 193 LYS A CA 1
ATOM 1521 C C . LYS A 1 193 ? -35.708 -3.438 32.472 1.00 83.94 193 LYS A C 1
ATOM 1523 O O . LYS A 1 193 ? -34.851 -4.291 32.263 1.00 83.94 193 LYS A O 1
ATOM 1528 N N . GLU A 1 194 ? -35.624 -2.179 32.052 1.00 84.50 194 GLU A N 1
ATOM 1529 C CA . GLU A 1 194 ? -34.499 -1.650 31.275 1.00 84.50 194 GLU A CA 1
ATOM 1530 C C . GLU A 1 194 ? -33.189 -1.740 32.067 1.00 84.50 194 GLU A C 1
ATOM 1532 O O . GLU A 1 194 ? -32.152 -2.100 31.516 1.00 84.50 194 GLU A O 1
ATOM 1537 N N . LYS A 1 195 ? -33.240 -1.497 33.384 1.00 84.75 195 LYS A N 1
ATOM 1538 C CA . LYS A 1 195 ? -32.099 -1.666 34.290 1.00 84.75 195 LYS A CA 1
ATOM 1539 C C . LYS A 1 195 ? -31.549 -3.092 34.234 1.00 84.75 195 LYS A C 1
ATOM 1541 O O . LYS A 1 195 ? -30.350 -3.274 34.048 1.00 84.75 195 LYS A O 1
ATOM 1546 N N . SER A 1 196 ? -32.421 -4.096 34.356 1.00 84.00 196 SER A N 1
ATOM 1547 C CA . SER A 1 196 ? -32.009 -5.504 34.319 1.00 84.00 196 SER A CA 1
ATOM 1548 C C . SER A 1 196 ? -31.529 -5.951 32.933 1.00 84.00 196 SER A C 1
ATOM 1550 O O . SER A 1 196 ? -30.629 -6.786 32.839 1.00 84.00 196 SER A O 1
ATOM 1552 N N . GLU A 1 197 ? -32.112 -5.421 31.854 1.00 86.62 197 GLU A N 1
ATOM 1553 C CA . GLU A 1 197 ? -31.669 -5.703 30.482 1.00 86.62 197 GLU A CA 1
ATOM 1554 C C . GLU A 1 197 ? -30.295 -5.089 30.190 1.00 86.62 197 GLU A C 1
ATOM 1556 O O . GLU A 1 197 ? -29.419 -5.774 29.656 1.00 86.62 197 GLU A O 1
ATOM 1561 N N . PHE A 1 198 ? -30.072 -3.844 30.613 1.00 86.19 198 PHE A N 1
ATOM 1562 C CA . PHE A 1 198 ? -28.793 -3.161 30.458 1.00 86.19 198 PHE A CA 1
ATOM 1563 C C . PHE A 1 198 ? -27.687 -3.805 31.302 1.00 86.19 198 PHE A C 1
ATOM 1565 O O . PHE A 1 198 ? -26.588 -4.022 30.802 1.00 86.19 198 PHE A O 1
ATOM 1572 N N . GLU A 1 199 ? -27.972 -4.185 32.549 1.00 86.56 199 GLU A N 1
ATOM 1573 C CA . GLU A 1 199 ? -27.012 -4.879 33.419 1.00 86.56 199 GLU A CA 1
ATOM 1574 C C . GLU A 1 199 ? -26.560 -6.218 32.816 1.00 86.56 199 GLU A C 1
ATOM 1576 O O . GLU A 1 199 ? -25.360 -6.468 32.698 1.00 86.56 199 GLU A O 1
ATOM 1581 N N . LYS A 1 200 ? -27.502 -7.035 32.324 1.00 89.12 200 LYS A N 1
ATOM 1582 C CA . LYS A 1 200 ? -27.173 -8.286 31.616 1.00 89.12 200 LYS A CA 1
ATOM 1583 C C . LYS A 1 200 ? -26.350 -8.044 30.358 1.00 89.12 200 LYS A C 1
ATOM 1585 O O . LYS A 1 200 ? -25.418 -8.794 30.082 1.00 89.12 200 LYS A O 1
ATOM 1590 N N . PHE A 1 201 ? -26.684 -7.003 29.599 1.00 89.75 201 PHE A N 1
ATOM 1591 C CA . PHE A 1 201 ? -25.909 -6.625 28.425 1.00 89.75 201 PHE A CA 1
ATOM 1592 C C . PHE A 1 201 ? -24.462 -6.272 28.796 1.00 89.75 201 PHE A C 1
ATOM 1594 O O . PHE A 1 201 ? -23.540 -6.749 28.137 1.00 89.75 201 PHE A O 1
ATOM 1601 N N . LEU A 1 202 ? -24.243 -5.491 29.858 1.00 88.44 202 LEU A N 1
ATOM 1602 C CA . LEU A 1 202 ? -22.897 -5.135 30.313 1.00 88.44 202 LEU A CA 1
ATOM 1603 C C . LEU A 1 202 ? -22.093 -6.368 30.748 1.00 88.44 202 LEU A C 1
ATOM 1605 O O . LEU A 1 202 ? -20.933 -6.497 30.356 1.00 88.44 202 LEU A O 1
ATOM 1609 N N . GLU A 1 203 ? -22.704 -7.299 31.486 1.00 89.06 203 GLU A N 1
ATOM 1610 C CA . GLU A 1 203 ? -22.066 -8.572 31.854 1.00 89.06 203 GLU A CA 1
ATOM 1611 C C . GLU A 1 203 ? -21.661 -9.394 30.617 1.00 89.06 203 GLU A C 1
ATOM 1613 O O . GLU A 1 203 ? -20.528 -9.884 30.525 1.00 89.06 203 GLU A O 1
ATOM 1618 N N . ASP A 1 204 ? -22.559 -9.506 29.633 1.00 90.69 204 ASP A N 1
ATOM 1619 C CA . ASP A 1 204 ? -22.287 -10.203 28.375 1.00 90.69 204 ASP A CA 1
ATOM 1620 C C . ASP A 1 204 ? -21.157 -9.526 27.587 1.00 90.69 204 ASP A C 1
ATOM 1622 O O . ASP A 1 204 ? -20.289 -10.204 27.025 1.00 90.69 204 ASP A O 1
ATOM 1626 N N . VAL A 1 205 ? -21.119 -8.191 27.564 1.00 89.75 205 VAL A N 1
ATOM 1627 C CA . VAL A 1 205 ? -20.058 -7.435 26.893 1.00 89.75 205 VAL A CA 1
ATOM 1628 C C . VAL A 1 205 ? -18.706 -7.654 27.567 1.00 89.75 205 VAL A C 1
ATOM 1630 O O . VAL A 1 205 ? -17.738 -7.926 26.857 1.00 89.75 205 VAL A O 1
ATOM 1633 N N . VAL A 1 206 ? -18.614 -7.612 28.899 1.00 91.44 206 VAL A N 1
ATOM 1634 C CA . VAL A 1 206 ? -17.354 -7.883 29.621 1.00 91.44 206 VAL A CA 1
ATOM 1635 C C . VAL A 1 206 ? -16.820 -9.270 29.272 1.00 91.44 206 VAL A C 1
ATOM 1637 O O . VAL A 1 206 ? -15.651 -9.424 28.911 1.00 91.44 206 VAL A O 1
ATOM 1640 N N . LYS A 1 207 ? -17.694 -10.280 29.265 1.00 92.12 207 LYS A N 1
ATOM 1641 C CA . LYS A 1 207 ? -17.325 -11.640 28.858 1.00 92.12 207 LYS A CA 1
ATOM 1642 C C . LYS A 1 207 ? -16.857 -11.701 27.399 1.00 92.12 207 LYS A C 1
ATOM 1644 O O . LYS A 1 207 ? -15.873 -12.376 27.088 1.00 92.12 207 LYS A O 1
ATOM 1649 N N . ASN A 1 208 ? -17.537 -10.996 26.496 1.00 92.50 208 ASN A N 1
ATOM 1650 C CA . ASN A 1 208 ? -17.144 -10.909 25.088 1.00 92.50 208 ASN A CA 1
ATOM 1651 C C . ASN A 1 208 ? -15.777 -10.236 24.917 1.00 92.50 208 ASN A C 1
ATOM 1653 O O . ASN A 1 208 ? -14.959 -10.716 24.134 1.00 92.50 208 ASN A O 1
ATOM 1657 N N . ILE A 1 209 ? -15.490 -9.183 25.684 1.00 91.81 209 ILE A N 1
ATOM 1658 C CA . ILE A 1 209 ? -14.189 -8.508 25.690 1.00 91.81 209 ILE A CA 1
ATOM 1659 C C . ILE A 1 209 ? -13.074 -9.476 26.086 1.00 91.81 209 ILE A C 1
ATOM 1661 O O . ILE A 1 209 ? -12.049 -9.524 25.407 1.00 91.81 209 ILE A O 1
ATOM 1665 N N . GLU A 1 210 ? -13.253 -10.265 27.147 1.00 91.12 210 GLU A N 1
ATOM 1666 C CA . GLU A 1 210 ? -12.249 -11.247 27.576 1.00 91.12 210 GLU A CA 1
ATOM 1667 C C . GLU A 1 210 ? -11.967 -12.294 26.489 1.00 91.12 210 GLU A C 1
ATOM 1669 O O . GLU A 1 210 ? -10.805 -12.599 26.198 1.00 91.12 210 GLU A O 1
ATOM 1674 N N . MET A 1 211 ? -13.019 -12.798 25.833 1.00 91.38 211 MET A N 1
ATOM 1675 C CA . MET A 1 211 ? -12.885 -13.740 24.717 1.00 91.38 211 MET A CA 1
ATOM 1676 C C . MET A 1 211 ? -12.136 -13.112 23.532 1.00 91.38 211 MET A C 1
ATOM 1678 O O . MET A 1 211 ? -11.196 -13.715 23.009 1.00 91.38 211 MET A O 1
ATOM 1682 N N . VAL A 1 212 ? -12.492 -11.883 23.142 1.00 92.75 212 VAL A N 1
ATOM 1683 C CA . VAL A 1 212 ? -11.829 -11.161 22.044 1.00 92.75 212 VAL A CA 1
ATOM 1684 C C . VAL A 1 212 ? -10.370 -10.874 22.376 1.00 92.75 212 VAL A C 1
ATOM 1686 O O . VAL A 1 212 ? -9.502 -11.131 21.543 1.00 92.75 212 VA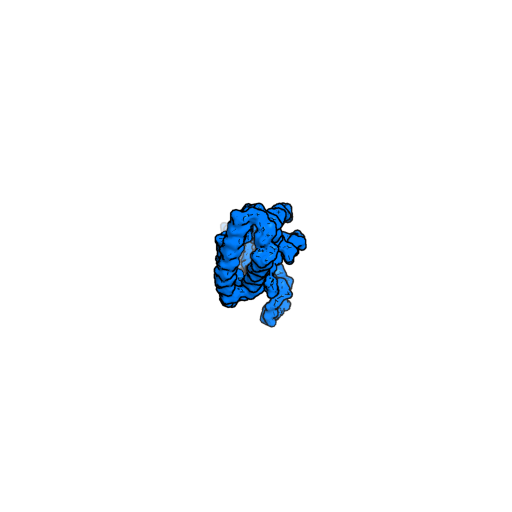L A O 1
ATOM 1689 N N . LYS A 1 213 ? -10.061 -10.411 23.594 1.00 92.31 213 LYS A N 1
ATOM 1690 C CA . LYS A 1 213 ? -8.678 -10.186 24.041 1.00 92.31 213 LYS A CA 1
ATOM 1691 C C . LYS A 1 213 ? -7.847 -11.459 23.914 1.00 92.31 213 LYS A C 1
ATOM 1693 O O . LYS A 1 213 ? -6.723 -11.406 23.417 1.00 92.31 213 LYS A O 1
ATOM 1698 N N . ALA A 1 214 ? -8.382 -12.607 24.328 1.00 91.44 214 ALA A N 1
ATOM 1699 C CA . ALA A 1 214 ? -7.677 -13.882 24.227 1.00 91.44 214 ALA A CA 1
ATOM 1700 C C . ALA A 1 214 ? -7.418 -14.304 22.769 1.00 91.44 214 ALA A C 1
ATOM 1702 O O . ALA A 1 214 ? -6.343 -14.824 22.462 1.00 91.44 214 ALA A O 1
ATOM 1703 N N . GLU A 1 215 ? -8.373 -14.075 21.863 1.00 91.69 215 GLU A N 1
ATOM 1704 C CA . GLU A 1 215 ? -8.216 -14.378 20.436 1.00 91.69 215 GLU A CA 1
ATOM 1705 C C . GLU A 1 215 ? -7.236 -13.422 19.741 1.00 91.69 215 GLU A C 1
ATOM 1707 O O . GLU A 1 215 ? -6.351 -13.877 19.015 1.00 91.69 215 GLU A O 1
ATOM 1712 N N . VAL A 1 216 ? -7.344 -12.116 19.999 1.00 91.38 216 VAL A N 1
ATOM 1713 C CA . VAL A 1 216 ? -6.507 -11.082 19.373 1.00 91.38 216 VAL A CA 1
ATOM 1714 C C . VAL A 1 216 ? -5.055 -11.167 19.854 1.00 91.38 216 VAL A C 1
ATOM 1716 O O . VAL A 1 216 ? -4.134 -11.042 19.047 1.00 91.38 216 VAL A O 1
ATOM 1719 N N . ASN A 1 217 ? -4.822 -11.493 21.131 1.00 91.00 217 ASN A N 1
ATOM 1720 C CA . ASN A 1 217 ? -3.470 -11.662 21.676 1.00 91.00 217 ASN A CA 1
ATOM 1721 C C . ASN A 1 217 ? -2.650 -12.753 20.971 1.00 91.00 217 ASN A C 1
ATOM 1723 O O . ASN A 1 217 ? -1.421 -12.683 20.966 1.00 91.00 217 ASN A O 1
ATOM 1727 N N . ARG A 1 218 ? -3.290 -13.743 20.332 1.00 90.00 218 ARG A N 1
ATOM 1728 C CA . ARG A 1 218 ? -2.575 -14.777 19.560 1.00 90.00 218 ARG A CA 1
ATOM 1729 C C . ARG A 1 218 ? -1.787 -14.180 18.401 1.00 90.00 218 ARG A C 1
ATOM 1731 O O . ARG A 1 218 ? -0.694 -14.655 18.110 1.00 90.00 218 ARG A O 1
ATOM 1738 N N . TYR A 1 219 ? -2.299 -13.106 17.804 1.00 89.69 219 TYR A N 1
ATOM 1739 C CA . TYR A 1 219 ? -1.644 -12.415 16.699 1.00 89.69 219 TYR A CA 1
ATOM 1740 C C . TYR A 1 219 ? -0.459 -11.564 17.142 1.00 89.69 219 TYR A C 1
ATOM 1742 O O . TYR A 1 219 ? 0.246 -11.058 16.281 1.00 89.69 219 TYR A O 1
ATOM 1750 N N . LYS A 1 220 ? -0.183 -11.437 18.450 1.00 87.06 220 LYS A N 1
ATOM 1751 C CA . LYS A 1 220 ? 1.053 -10.822 18.958 1.00 87.06 220 LYS A CA 1
ATOM 1752 C C . LYS A 1 220 ? 2.290 -11.673 18.653 1.00 87.06 220 LYS A C 1
ATOM 1754 O O . LYS A 1 220 ? 3.394 -11.142 18.545 1.00 87.06 220 LYS A O 1
ATOM 1759 N N . ALA A 1 221 ? 2.116 -12.985 18.495 1.00 82.50 221 ALA A N 1
ATOM 1760 C CA . ALA A 1 221 ? 3.190 -13.916 18.179 1.00 82.50 221 ALA A CA 1
ATOM 1761 C C . ALA A 1 221 ? 3.238 -14.219 16.675 1.00 82.50 221 ALA A C 1
ATOM 1763 O O . ALA A 1 221 ? 2.224 -14.527 16.060 1.00 82.50 221 ALA A O 1
ATOM 1764 N N . GLY A 1 222 ? 4.436 -14.188 16.091 1.00 80.06 222 GLY A N 1
ATOM 1765 C CA . GLY A 1 222 ? 4.683 -14.691 14.740 1.00 80.06 222 GLY A CA 1
ATOM 1766 C C . GLY A 1 222 ? 6.054 -14.274 14.207 1.00 80.06 222 GLY A C 1
ATOM 1767 O O . GLY A 1 222 ? 6.859 -13.693 14.934 1.00 80.06 222 GLY A O 1
ATOM 1768 N N . THR A 1 223 ? 6.324 -14.594 12.943 1.00 76.38 223 THR A N 1
ATOM 1769 C CA . THR A 1 223 ? 7.652 -14.449 12.322 1.00 76.38 223 THR A CA 1
ATOM 1770 C C . THR A 1 223 ? 7.955 -13.033 11.851 1.00 76.38 223 THR A C 1
ATOM 1772 O O . THR A 1 223 ? 9.077 -12.562 12.020 1.00 76.38 223 THR A O 1
ATOM 1775 N N . ASP A 1 224 ? 6.960 -12.354 11.280 1.00 83.38 224 ASP A N 1
ATOM 1776 C CA . ASP A 1 224 ? 7.134 -11.026 10.687 1.00 83.38 224 ASP A CA 1
ATOM 1777 C C . ASP A 1 224 ? 6.803 -9.903 11.673 1.00 83.38 224 ASP A C 1
ATOM 1779 O O . ASP A 1 224 ? 5.977 -10.060 12.567 1.00 83.38 224 ASP A O 1
ATOM 1783 N N . ILE A 1 225 ? 7.434 -8.741 11.512 1.00 83.81 225 ILE A N 1
ATOM 1784 C CA . ILE A 1 225 ? 7.213 -7.582 12.397 1.00 83.81 225 ILE A CA 1
ATOM 1785 C C . ILE A 1 225 ? 5.837 -6.930 12.144 1.00 83.81 225 ILE A C 1
ATOM 1787 O O . ILE A 1 225 ? 5.282 -6.266 13.020 1.00 83.81 225 ILE A O 1
ATOM 1791 N N . VAL A 1 226 ? 5.275 -7.115 10.950 1.00 87.38 226 VAL A N 1
ATOM 1792 C CA . VAL A 1 226 ? 4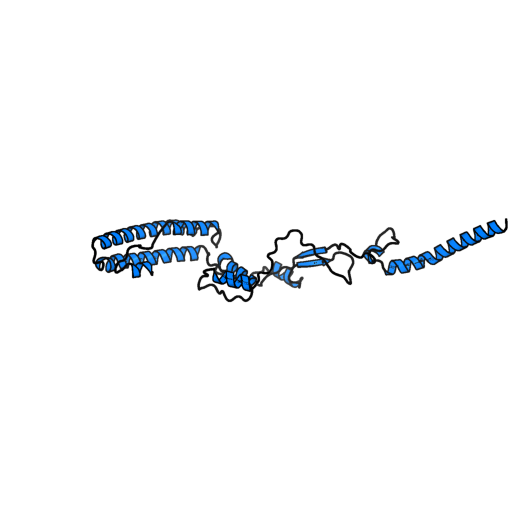.038 -6.479 10.478 1.00 87.38 226 VAL A CA 1
ATOM 1793 C C . VAL A 1 226 ? 3.007 -7.556 10.173 1.00 87.38 226 VAL A C 1
ATOM 1795 O O . VAL A 1 226 ? 3.364 -8.603 9.641 1.00 87.38 226 VAL A O 1
ATOM 1798 N N . LEU A 1 227 ? 1.741 -7.294 10.501 1.00 87.88 227 LEU A N 1
ATOM 1799 C CA . LEU A 1 227 ? 0.652 -8.236 10.252 1.00 87.88 227 LEU A CA 1
ATOM 1800 C C . LEU A 1 227 ? 0.415 -8.446 8.751 1.00 87.88 227 LEU A C 1
ATOM 1802 O O . LEU A 1 227 ? 0.342 -7.490 7.961 1.00 87.88 227 LEU A O 1
ATOM 1806 N N . ASN A 1 228 ? 0.242 -9.710 8.374 1.00 89.31 228 ASN A N 1
ATOM 1807 C CA . ASN A 1 228 ? -0.106 -10.096 7.010 1.00 89.31 228 ASN A CA 1
ATOM 1808 C C . ASN A 1 228 ? -1.576 -9.783 6.703 1.00 89.31 228 ASN A C 1
ATOM 1810 O O . ASN A 1 228 ? -2.397 -9.644 7.605 1.00 89.31 228 ASN A O 1
ATOM 1814 N N . ASP A 1 229 ? -1.929 -9.677 5.420 1.00 88.88 229 ASP A N 1
ATOM 1815 C CA . ASP A 1 229 ? -3.300 -9.317 5.020 1.00 88.88 229 ASP A CA 1
ATOM 1816 C C . ASP A 1 229 ? -4.333 -10.358 5.479 1.00 88.88 229 ASP A C 1
ATOM 1818 O O . ASP A 1 229 ? -5.439 -10.003 5.878 1.00 88.88 229 ASP A O 1
ATOM 1822 N N . GLU A 1 230 ? -3.957 -11.639 5.497 1.00 89.75 230 GLU A N 1
ATOM 1823 C CA . GLU A 1 230 ? -4.786 -12.717 6.049 1.00 89.75 230 GLU A CA 1
ATOM 1824 C C . GLU A 1 230 ? -5.010 -12.552 7.559 1.00 89.75 230 GLU A C 1
ATOM 1826 O O . GLU A 1 230 ? -6.135 -12.698 8.030 1.00 89.75 230 GLU A O 1
ATOM 1831 N N . GLU A 1 231 ? -3.969 -12.179 8.312 1.00 89.56 231 GLU A N 1
ATOM 1832 C CA . GLU A 1 231 ? -4.057 -11.944 9.759 1.00 89.56 231 GLU A CA 1
ATOM 1833 C C . GLU A 1 231 ? -4.916 -10.712 10.072 1.00 89.56 231 GLU A C 1
ATOM 1835 O O . GLU A 1 231 ? -5.750 -10.751 10.972 1.00 89.56 231 GLU A O 1
ATOM 1840 N N . ILE A 1 232 ? -4.764 -9.631 9.298 1.00 90.75 232 ILE A N 1
ATOM 1841 C CA . ILE A 1 232 ? -5.575 -8.412 9.440 1.00 90.75 232 ILE A CA 1
ATOM 1842 C C . ILE A 1 232 ? -7.051 -8.722 9.178 1.00 90.75 232 ILE A C 1
ATOM 1844 O O . ILE A 1 232 ? -7.914 -8.303 9.951 1.00 90.75 232 ILE A O 1
ATOM 1848 N N . ASN A 1 233 ? -7.350 -9.474 8.115 1.00 92.50 233 ASN A N 1
ATOM 1849 C CA . ASN A 1 233 ? -8.720 -9.885 7.817 1.00 92.50 233 ASN A CA 1
ATOM 1850 C C . ASN A 1 233 ? -9.283 -10.793 8.915 1.00 92.50 233 ASN A C 1
ATOM 1852 O O . ASN A 1 233 ? -10.414 -10.589 9.339 1.00 92.50 233 ASN A O 1
ATOM 1856 N N . ALA A 1 234 ? -8.484 -11.716 9.454 1.00 92.56 234 ALA A N 1
ATOM 1857 C CA . ALA A 1 234 ? -8.916 -12.559 10.562 1.00 92.56 234 ALA A CA 1
ATOM 1858 C C . ALA A 1 234 ? -9.225 -11.743 11.831 1.00 92.56 234 ALA A C 1
ATOM 1860 O O . ALA A 1 234 ? -10.244 -11.985 12.476 1.00 92.56 234 ALA A O 1
ATOM 1861 N N . ILE A 1 235 ? -8.405 -10.740 12.173 1.00 91.75 235 ILE A N 1
ATOM 1862 C CA . ILE A 1 235 ? -8.685 -9.820 13.291 1.00 91.75 235 ILE A CA 1
ATOM 1863 C C . ILE A 1 235 ? -9.976 -9.037 13.034 1.00 91.75 235 ILE A C 1
ATOM 1865 O O . ILE A 1 235 ? -10.817 -8.924 13.926 1.00 91.75 235 ILE A O 1
ATOM 1869 N N . ARG A 1 236 ? -10.175 -8.533 11.812 1.00 91.38 236 ARG A N 1
ATOM 1870 C CA . ARG A 1 236 ? -11.413 -7.844 11.426 1.00 91.38 236 ARG A CA 1
ATOM 1871 C C . ARG A 1 236 ? -12.636 -8.747 11.591 1.00 91.38 236 ARG A C 1
ATOM 1873 O O . ARG A 1 236 ? -13.637 -8.308 12.155 1.00 91.38 236 ARG A O 1
ATOM 1880 N N . ASP A 1 237 ? -12.550 -9.992 11.135 1.00 92.94 237 ASP A N 1
ATOM 1881 C CA . ASP A 1 237 ? -13.634 -10.965 11.249 1.00 92.94 237 ASP A CA 1
ATOM 1882 C C . ASP A 1 237 ? -13.934 -11.275 12.719 1.00 92.94 237 ASP A C 1
ATOM 1884 O O . ASP A 1 237 ? -15.100 -11.326 13.111 1.00 92.94 237 ASP A O 1
ATOM 1888 N N . ILE A 1 238 ? -12.900 -11.395 13.562 1.00 91.12 238 ILE A N 1
ATOM 1889 C CA . ILE A 1 238 ? -13.059 -11.546 15.013 1.00 91.12 238 ILE A CA 1
ATOM 1890 C C . ILE A 1 238 ? -13.863 -10.382 15.589 1.00 91.12 238 ILE A C 1
ATOM 1892 O O . ILE A 1 238 ? -14.871 -10.637 16.240 1.00 91.12 238 ILE A O 1
ATOM 1896 N N . LEU A 1 239 ? -13.464 -9.138 15.315 1.00 88.88 239 LEU A N 1
ATOM 1897 C CA . LEU A 1 239 ? -14.142 -7.950 15.840 1.00 88.88 239 LEU A CA 1
ATOM 1898 C C . LEU A 1 239 ? -15.582 -7.827 15.331 1.00 88.88 239 LEU A C 1
ATOM 1900 O O . LEU A 1 239 ? -16.475 -7.496 16.100 1.00 88.88 239 LEU A O 1
ATOM 1904 N N . SER A 1 240 ? -15.830 -8.150 14.059 1.00 88.19 240 SER A N 1
ATOM 1905 C CA . SER A 1 240 ? -17.159 -8.026 13.442 1.00 88.19 240 SER A CA 1
ATOM 1906 C C . SER A 1 240 ? -18.215 -8.988 14.001 1.00 88.19 240 SER A C 1
ATOM 1908 O O . SER A 1 240 ? -19.409 -8.765 13.808 1.00 88.19 240 SER A O 1
ATOM 1910 N N . ARG A 1 241 ? -17.793 -10.061 14.686 1.00 89.88 241 ARG A N 1
ATOM 1911 C CA . ARG A 1 241 ? -18.704 -11.028 15.319 1.00 89.88 241 ARG A CA 1
ATOM 1912 C C . ARG A 1 241 ? -19.352 -10.494 16.593 1.00 89.88 241 ARG A C 1
ATOM 1914 O O . ARG A 1 241 ? -20.362 -11.050 17.018 1.00 89.88 241 ARG A O 1
ATOM 1921 N N . TYR A 1 242 ? -18.784 -9.454 17.195 1.00 87.56 242 TYR A N 1
ATOM 1922 C CA . TYR A 1 242 ? -19.258 -8.897 18.452 1.00 87.56 242 TYR A CA 1
ATOM 1923 C C . TYR A 1 242 ? -19.865 -7.521 18.215 1.00 87.56 242 TYR A C 1
ATOM 1925 O O . TYR A 1 242 ? -19.334 -6.712 17.457 1.00 87.56 242 TYR A O 1
ATOM 1933 N N . ASN A 1 243 ? -20.988 -7.260 18.875 1.00 82.94 243 ASN A N 1
ATOM 1934 C CA . ASN A 1 243 ? -21.589 -5.940 18.899 1.00 82.94 243 ASN A CA 1
ATOM 1935 C C . ASN A 1 243 ? -21.456 -5.366 20.307 1.00 82.94 243 ASN A C 1
ATOM 1937 O O . ASN A 1 243 ? -22.046 -5.893 21.247 1.00 82.94 243 ASN A O 1
ATOM 1941 N N . PHE A 1 244 ? -20.674 -4.299 20.426 1.00 84.50 244 PHE A N 1
ATOM 1942 C CA . PHE A 1 244 ? -20.451 -3.592 21.685 1.00 84.50 244 PHE A CA 1
ATOM 1943 C C . PHE A 1 244 ? -21.397 -2.399 21.862 1.00 84.50 244 PHE A C 1
ATOM 1945 O O . PHE A 1 244 ? -21.291 -1.687 22.846 1.00 84.50 244 PHE A O 1
ATOM 1952 N N . VAL A 1 245 ? -22.321 -2.164 20.926 1.00 85.62 245 VAL A N 1
ATOM 1953 C CA . VAL A 1 245 ? -23.270 -1.045 20.988 1.00 85.62 245 VAL A CA 1
ATOM 1954 C C . VAL A 1 245 ? -24.579 -1.509 21.614 1.00 85.62 245 VAL A C 1
ATOM 1956 O O . VAL A 1 245 ? -25.165 -2.506 21.180 1.00 85.62 245 VAL A O 1
ATOM 1959 N N . TYR A 1 246 ? -25.066 -0.757 22.599 1.00 84.44 246 TYR A N 1
ATOM 1960 C CA . TYR A 1 246 ? -26.369 -0.995 23.208 1.00 84.44 246 TYR A CA 1
ATOM 1961 C C . TYR A 1 246 ? -27.483 -0.353 22.371 1.00 84.44 246 TYR A C 1
ATOM 1963 O O . TYR A 1 246 ? -27.403 0.824 22.023 1.00 84.44 246 TYR A O 1
ATOM 1971 N N . PHE A 1 247 ? -28.534 -1.112 22.044 1.00 78.94 247 PHE A N 1
ATOM 1972 C CA . PHE A 1 247 ? -29.637 -0.624 21.200 1.00 78.94 247 PHE A CA 1
ATOM 1973 C C . PHE A 1 247 ? -30.743 0.111 21.968 1.00 78.94 247 PHE A C 1
ATOM 1975 O O . PHE A 1 247 ? -31.499 0.863 21.351 1.00 78.94 247 PHE A O 1
ATOM 1982 N N . GLY A 1 248 ? -30.874 -0.125 23.275 1.00 76.81 248 GLY A N 1
ATOM 1983 C CA . GLY A 1 248 ? -31.881 0.535 24.102 1.00 76.81 248 GLY A CA 1
ATOM 1984 C C . GLY A 1 248 ? -31.545 2.006 24.355 1.00 76.81 248 GLY A C 1
ATOM 1985 O O . GLY A 1 248 ? -30.390 2.430 24.270 1.00 76.81 248 GLY A O 1
ATOM 1986 N N . THR A 1 249 ? -32.572 2.795 24.661 1.00 76.06 249 THR A N 1
ATOM 1987 C CA . THR A 1 249 ? -32.424 4.200 25.054 1.00 76.06 249 THR A CA 1
ATOM 1988 C C . THR A 1 249 ? -32.665 4.323 26.549 1.00 76.06 249 THR A C 1
ATOM 1990 O O . THR A 1 249 ? -33.803 4.189 26.996 1.00 76.06 249 THR A O 1
ATOM 1993 N N . ASN A 1 250 ? -31.612 4.607 27.307 1.00 75.75 250 ASN A N 1
ATOM 1994 C CA . ASN A 1 250 ? -31.689 4.891 28.733 1.00 75.75 250 ASN A CA 1
ATOM 1995 C C . ASN A 1 250 ? -30.837 6.125 29.081 1.00 75.75 250 ASN A C 1
ATOM 1997 O O . ASN A 1 250 ? -30.107 6.662 28.247 1.00 75.75 250 ASN A O 1
ATOM 2001 N N . GLU A 1 251 ? -30.936 6.598 30.322 1.00 75.94 251 GLU A N 1
ATOM 2002 C CA . GLU A 1 251 ? -30.276 7.820 30.798 1.00 75.94 251 GLU A CA 1
ATOM 2003 C C . GLU A 1 251 ? -28.733 7.741 30.752 1.00 75.94 251 GLU A C 1
ATOM 2005 O O . GLU A 1 251 ? -28.045 8.750 30.922 1.00 75.94 251 GLU A O 1
ATOM 2010 N N . VAL A 1 252 ? -28.178 6.544 30.531 1.00 78.56 252 VAL A N 1
ATOM 2011 C CA . VAL A 1 252 ? -26.740 6.244 30.557 1.00 78.56 252 VAL A CA 1
ATOM 2012 C C . VAL A 1 252 ? -26.225 5.718 29.202 1.00 78.56 252 VAL A C 1
ATOM 2014 O O . VAL A 1 252 ? -25.025 5.784 28.935 1.00 78.56 252 VAL A O 1
ATOM 2017 N N . SER A 1 253 ? -27.104 5.267 28.304 1.00 76.94 253 SER A N 1
ATOM 2018 C CA . SER A 1 253 ? -26.762 4.557 27.067 1.00 76.94 253 SER A CA 1
ATOM 2019 C C . SER A 1 253 ? -26.140 5.479 26.032 1.00 76.94 253 SER A C 1
ATOM 2021 O O . SER A 1 253 ? -25.267 5.053 25.283 1.00 76.94 253 SER A O 1
ATOM 2023 N N . GLU A 1 254 ? -26.541 6.753 26.008 1.00 75.06 254 GLU A N 1
ATOM 2024 C CA . GLU A 1 254 ? -25.898 7.763 25.164 1.00 75.06 254 GLU A CA 1
ATOM 2025 C C . GLU A 1 254 ? -24.443 8.002 25.575 1.00 75.06 254 GLU A C 1
ATOM 2027 O O . GLU A 1 254 ? -23.590 8.198 24.714 1.00 75.06 254 GLU A O 1
ATOM 2032 N N . ASN A 1 255 ? -24.133 7.948 26.874 1.00 78.69 255 ASN A N 1
ATOM 2033 C CA . ASN A 1 255 ? -22.753 8.083 27.337 1.00 78.69 255 ASN A CA 1
ATOM 2034 C C . ASN A 1 255 ? -21.944 6.833 26.984 1.00 78.69 255 ASN A C 1
ATOM 2036 O O . ASN A 1 255 ? -20.829 6.956 26.495 1.00 78.69 255 ASN A O 1
ATOM 2040 N N . TYR A 1 256 ? -22.527 5.644 27.158 1.00 81.38 256 TYR A N 1
ATOM 2041 C CA . TYR A 1 256 ? -21.883 4.383 26.796 1.00 81.38 256 TYR A CA 1
ATOM 2042 C C . TYR A 1 256 ? -21.560 4.293 25.296 1.00 81.38 256 TYR A C 1
ATOM 2044 O O . TYR A 1 256 ? -20.414 4.072 24.930 1.00 81.38 256 TYR A O 1
ATOM 2052 N N . ASN A 1 257 ? -22.545 4.530 24.423 1.00 80.81 257 ASN A N 1
ATOM 2053 C CA . ASN A 1 257 ? -22.400 4.342 22.973 1.00 80.81 257 ASN A CA 1
ATOM 2054 C C . ASN A 1 257 ? -21.504 5.387 22.281 1.00 80.81 257 ASN A C 1
ATOM 2056 O O . ASN A 1 257 ? -21.108 5.179 21.137 1.00 80.81 257 ASN A O 1
ATOM 2060 N N . ASN A 1 258 ? -21.233 6.521 22.933 1.00 72.81 258 ASN A N 1
ATOM 2061 C CA . ASN A 1 258 ? -20.346 7.569 22.415 1.00 72.81 258 ASN A CA 1
ATOM 2062 C C . ASN A 1 2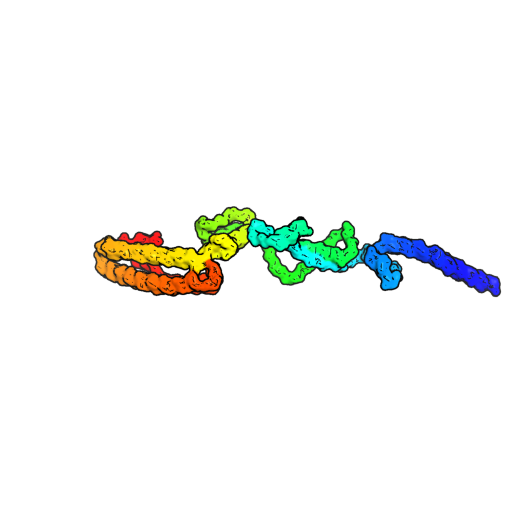58 ? -18.890 7.425 22.893 1.00 72.81 258 ASN A C 1
ATOM 2064 O O . ASN A 1 258 ? -18.061 8.265 22.533 1.00 72.81 258 ASN A O 1
ATOM 2068 N N . THR A 1 259 ? -18.600 6.413 23.717 1.00 58.34 259 THR A N 1
ATOM 2069 C CA . THR A 1 259 ? -17.251 6.102 24.212 1.00 58.34 259 THR A CA 1
ATOM 2070 C C . THR A 1 259 ? -16.575 5.083 23.303 1.00 58.34 259 THR A C 1
ATOM 2072 O O . THR A 1 259 ? -15.369 5.265 23.027 1.00 58.34 259 THR A O 1
#

Organism: Fervidobacterium pennivorans (NCBI:txid93466)

Radius of gyration: 39.53 Å; chains: 1; bounding box: 76×32×130 Å

Sequence (259 aa):
MRELKKLVIYLLLVIGSVVMIAPFAWMVVTSFKLPSEVNSWPPKWTTRSFALNRDVKVVPSTGTVTTVKGLSLREALSFVAKKSTGLNLNVNDDPFYRGTLTIPFKGVKYSKGVSQEEFSKFLAQVSVPSDFNTDMGNPEQFFENVFLFYKTGANPFFRRDVFVEGLVGSLESLADTIDMISTFGIDRITDEKEKSEFEKFLEDVVKNIEMVKAEVNRYKAGTDIVLNDEEINAIRDILSRYNFVYFGTNEVSENYNNT

pLDDT: mean 80.57, std 12.07, range [43.31, 96.19]

InterPro domains:
  IPR035906 MetI-like superfamily [G3DSA:1.10.3720.10] (1-69)
  IPR035906 MetI-like superfamily [SSF161098] (5-50)